Protein 2RA8 (pdb70)

Organism: Bacteroides fragilis (strain YCH46) (NCBI:txid295405)

InterPro domains:
  IPR008893 WGR domain [PF05406] (2-69)
  IPR008893 WGR domain [PS51977] (1-78)
  IPR008893 WGR domain [SM00773] (1-72)
  IPR032675 Leucine-rich repeat domain superfamily [G3DSA:3.80.10.10] (77-354)
  IPR036930 WGR domain superfamily [SSF142921] (12-70)
  IPR047722 Uncharacterised protein STM4015-like [NF038076] (80-354)
  IPR050458 Outer-membrane lipoprotein LolB [PTHR30634] (1-111)

Sequence (339 aa):
KRVFVFQDFKSQKFWSIDVRGTDVIVNYGKLGTDGQTQVKNFSSAGEAEKAAGKLIAEKTKKGYVETLEEVAKEKVEAKKYALSYDEAEEGVNLDKILKDKKLPSLKQITIGWGYEGEDCSDIADGIVENKEKFAHFEGLFWGDIDFEEQEISWIEQVDLSPVLDAPLLNNLKIKGTNNLSIGKKPRPNLKSLEIISGGLPDSVVEDILGSDLPNLEKLVLYVGVEDYGFDGDNVFRPLFSKDRFPNLKWLGIVDAEEQNVVVEFLESDILPQLETDISAGVLTDEGARLLLDHVDKIKHLKFINKYNYLSDEKKELQKSLPKIDVSDSQEYPITELEH

Secondary structure (DSSP, 8-state):
-EEEEEESSS-EEEEEEEEETTEEEEEEEETTS--EEEEEE-SSHHHHHHHHHHHHHHHHHTT-EE--HHHHH----EEEE---HHHHHTT----HHHH-TTGGG-SEEEE---SSS--SHHHHHHHHTTHHHHTT-SEEEE----TTT--GGG-B--B-HHHHH-----EEEEE--BT-B--S-B-TT-SEEEEE-SB--HHHHHHHHHSB-TT--EEEEE-B-GGGT------SGGGS-TTT-TT--EEEEES-TTHHHHH--TT-SSGGG------SS--BHHHHHHHHTTHHHHTT-S-B---BB-----HHHHHH---B---SB------GGG-

CATH classification: 2.20.140.10 (+1 more: 3.80.10.10)

Structure (mmCIF, N/CA/C/O backbone):
data_2RA8
#
_entry.id   2RA8
#
_cell.length_a   108.261
_cell.length_b   65.237
_cell.length_c   60.008
_cell.angle_alpha   90.00
_cell.angle_beta   111.13
_cell.angle_gamma   90.00
#
_symmetry.space_group_name_H-M   'C 1 2 1'
#
loop_
_entity.id
_entity.type
_entity.pdbx_description
1 polymer 'Uncharacterized protein Q64V53_BACFR'
2 water water
#
loop_
_atom_site.group_PDB
_atom_site.id
_atom_site.type_symbol
_atom_site.label_atom_id
_atom_site.label_alt_id
_atom_site.label_comp_id
_atom_site.label_asym_id
_atom_site.label_entity_id
_atom_site.label_seq_id
_atom_site.pdbx_PDB_ins_code
_atom_site.Cartn_x
_atom_site.Cartn_y
_atom_site.Cartn_z
_atom_site.occupancy
_atom_site.B_iso_or_equiv
_atom_site.auth_seq_id
_atom_site.auth_comp_id
_atom_site.auth_asym_id
_atom_site.auth_atom_id
_atom_site.pdbx_PDB_model_num
ATOM 6 N N . LYS A 1 2 ? 74.314 12.894 17.298 1.00 22.49 2 LYS A N 1
ATOM 7 C CA . LYS A 1 2 ? 72.883 12.990 17.554 1.00 19.40 2 LYS A CA 1
ATOM 8 C C . LYS A 1 2 ? 72.039 12.520 16.406 1.00 24.85 2 LYS A C 1
ATOM 9 O O . LYS A 1 2 ? 72.274 12.869 15.245 1.00 20.75 2 LYS A O 1
ATOM 15 N N . ARG A 1 3 ? 71.055 11.696 16.729 1.00 24.30 3 ARG A N 1
ATOM 16 C CA . ARG A 1 3 ? 70.137 11.206 15.722 1.00 20.96 3 ARG A CA 1
ATOM 17 C C . ARG A 1 3 ? 68.787 11.737 16.09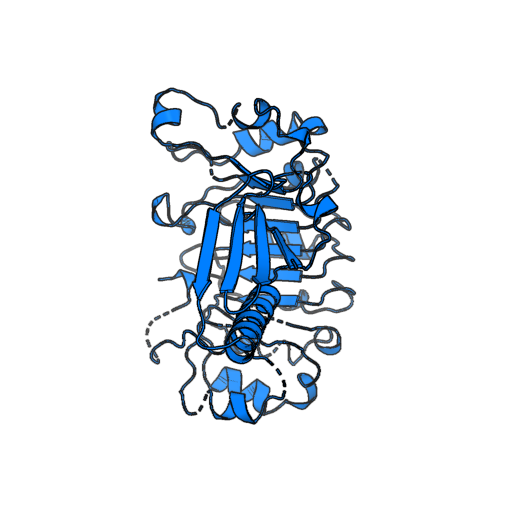6 1.00 25.04 3 ARG A C 1
ATOM 18 O O . ARG A 1 3 ? 68.316 11.553 17.230 1.00 20.05 3 ARG A O 1
ATOM 26 N N . VAL A 1 4 ? 68.172 12.435 15.146 1.00 18.06 4 VAL A N 1
ATOM 27 C CA . VAL A 1 4 ? 66.872 13.062 15.347 1.00 24.19 4 VAL A CA 1
ATOM 28 C C . VAL A 1 4 ? 65.735 12.320 14.682 1.00 24.75 4 VAL A C 1
ATOM 29 O O . VAL A 1 4 ? 65.843 11.899 13.530 1.00 19.14 4 VAL A O 1
ATOM 33 N N . PHE A 1 5 ? 64.633 12.168 15.405 1.00 19.75 5 PHE A N 1
ATOM 34 C CA . PHE A 1 5 ? 63.462 11.464 14.880 1.00 17.42 5 PHE A CA 1
ATOM 35 C C . PHE A 1 5 ? 62.208 12.297 15.053 1.00 16.63 5 PHE A C 1
ATOM 36 O O . PHE A 1 5 ? 62.112 13.103 15.982 1.00 23.91 5 PHE A O 1
ATOM 44 N N . VAL A 1 6 ? 61.238 12.098 14.161 1.00 20.08 6 VAL A N 1
ATOM 45 C CA . VAL A 1 6 ? 59.991 12.854 14.176 1.00 19.48 6 VAL A CA 1
ATOM 46 C C . VAL A 1 6 ? 58.743 11.997 14.013 1.00 18.62 6 VAL A C 1
ATOM 47 O O . VAL A 1 6 ? 58.718 11.068 13.207 1.00 18.27 6 VAL A O 1
ATOM 51 N N . PHE A 1 7 ? 57.701 12.314 14.780 1.00 25.12 7 PHE A N 1
ATOM 52 C CA . PHE A 1 7 ? 56.431 11.592 14.698 1.00 15.01 7 PHE A CA 1
ATOM 53 C C . PHE A 1 7 ? 55.309 12.581 14.480 1.00 23.14 7 PHE A C 1
ATOM 54 O O . PHE A 1 7 ? 55.154 13.525 15.260 1.00 20.41 7 PHE A O 1
ATOM 62 N N . GLN A 1 8 ? 54.508 12.361 13.438 1.00 21.74 8 GLN A N 1
ATOM 63 C CA . GLN A 1 8 ? 53.391 13.254 13.110 1.00 21.02 8 GLN A CA 1
ATOM 64 C C . GLN A 1 8 ? 52.107 12.583 12.666 1.00 27.50 8 GLN A C 1
ATOM 65 O O . GLN A 1 8 ? 52.098 11.811 11.707 1.00 20.22 8 GLN A O 1
ATOM 71 N N . ASP A 1 9 ? 51.016 12.868 13.369 1.00 19.27 9 ASP A N 1
ATOM 72 C CA . ASP A 1 9 ? 49.702 12.366 12.980 1.00 22.89 9 ASP A CA 1
ATOM 73 C C . ASP A 1 9 ? 48.694 13.415 13.395 1.00 14.54 9 ASP A C 1
ATOM 74 O O . ASP A 1 9 ? 49.089 14.540 13.721 1.00 23.64 9 ASP A O 1
ATOM 79 N N . PHE A 1 10 ? 47.403 13.096 13.372 1.00 18.48 10 PHE A N 1
ATOM 80 C CA . PHE A 1 10 ? 46.390 14.080 13.748 1.00 16.91 10 PHE A CA 1
ATOM 81 C C . PHE A 1 10 ? 46.601 14.678 15.137 1.00 19.52 10 PHE A C 1
ATOM 82 O O . PHE A 1 10 ? 46.283 15.847 15.370 1.00 27.12 10 PHE A O 1
ATOM 90 N N . LYS A 1 11 ? 47.147 13.893 16.062 1.00 20.02 11 LYS A N 1
ATOM 91 C CA . LYS A 1 11 ? 47.336 14.362 17.436 1.00 21.39 11 LYS A CA 1
ATOM 92 C C . LYS A 1 11 ? 48.745 14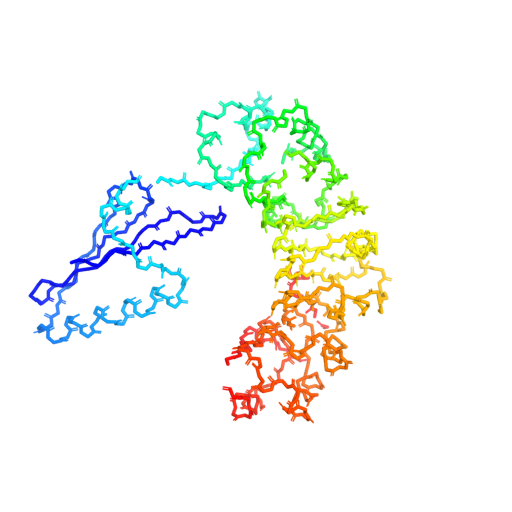.714 17.872 1.00 24.12 11 LYS A C 1
ATOM 93 O O . LYS A 1 11 ? 48.926 15.624 18.682 1.00 35.31 11 LYS A O 1
ATOM 95 N N . SER A 1 12 ? 49.748 14.005 17.355 1.00 24.36 12 SER A N 1
ATOM 96 C CA . SER A 1 12 ? 51.141 14.265 17.729 1.00 17.70 12 SER A CA 1
ATOM 97 C C . SER A 1 12 ? 51.959 14.931 16.664 1.00 19.66 12 SER A C 1
ATOM 98 O O . SER A 1 12 ? 51.931 14.539 15.502 1.00 22.87 12 SER A O 1
ATOM 101 N N . GLN A 1 13 ? 52.712 15.943 17.071 1.00 28.59 13 GLN A N 1
ATOM 102 C CA . GLN A 1 13 ? 53.592 16.685 16.177 1.00 24.50 13 GLN A CA 1
ATOM 103 C C . GLN A 1 13 ? 54.823 16.874 17.037 1.00 25.78 13 GLN A C 1
ATOM 104 O O . GLN A 1 13 ? 55.014 17.921 17.651 1.00 18.02 13 GLN A O 1
ATOM 110 N N . LYS A 1 14 ? 55.657 15.844 17.109 1.00 23.80 14 LYS A N 1
ATOM 111 C CA . LYS A 1 14 ? 56.835 15.923 17.951 1.00 21.96 14 LYS A CA 1
ATOM 112 C C . LYS A 1 14 ? 58.106 15.306 17.435 1.00 27.01 14 LYS A C 1
ATOM 113 O O . LYS A 1 14 ? 58.111 14.608 16.416 1.00 17.49 14 LYS A O 1
ATOM 119 N N . PHE A 1 15 ? 59.200 15.599 18.143 1.00 25.65 15 PHE A N 1
ATOM 120 C CA . PHE A 1 15 ? 60.526 15.087 17.814 1.00 28.33 15 PHE A CA 1
ATOM 121 C C . PHE A 1 15 ? 61.137 14.429 19.019 1.00 26.12 15 PHE A C 1
ATOM 122 O O . PHE A 1 15 ? 60.763 14.702 20.169 1.00 19.05 15 PHE A O 1
ATOM 130 N N . TRP A 1 16 ? 62.108 13.566 18.748 1.00 24.09 16 TRP A N 1
ATOM 131 C CA . TRP A 1 16 ? 62.824 12.834 19.776 1.00 17.81 16 TRP A CA 1
ATOM 132 C C . TRP A 1 16 ? 64.215 12.655 19.227 1.00 28.54 16 TRP A C 1
ATOM 133 O O . TRP A 1 16 ? 64.380 12.173 18.105 1.00 20.56 16 TRP A O 1
ATOM 144 N N . SER A 1 17 ? 65.224 13.079 19.981 1.00 24.79 17 SER A N 1
ATOM 145 C CA . SER A 1 17 ? 66.603 12.925 19.531 1.00 22.51 17 SER A CA 1
ATOM 146 C C . SER A 1 17 ? 67.414 12.228 20.586 1.00 24.11 17 SER A C 1
ATOM 147 O O . SER A 1 17 ? 67.124 12.329 21.787 1.00 23.51 17 SER A O 1
ATOM 150 N N . ILE A 1 18 ? 68.425 11.488 20.146 1.00 24.78 18 ILE A N 1
ATOM 151 C CA . ILE A 1 18 ? 69.281 10.763 21.069 1.00 23.31 18 ILE A CA 1
ATOM 152 C C . ILE A 1 18 ? 70.726 10.891 20.685 1.00 25.68 18 ILE A C 1
ATOM 153 O O . ILE A 1 18 ? 71.079 10.928 19.502 1.00 22.23 18 ILE A O 1
ATOM 158 N N . ASP A 1 19 ? 71.580 10.976 21.698 1.00 16.65 19 ASP A N 1
ATOM 159 C CA . ASP A 1 19 ? 73.014 11.125 21.485 1.00 16.78 19 ASP A CA 1
ATOM 160 C C . ASP A 1 19 ? 73.737 10.441 22.600 1.00 25.88 19 ASP A C 1
ATOM 161 O O . ASP A 1 19 ? 73.310 10.528 23.755 1.00 27.75 19 ASP A O 1
ATOM 166 N N . VAL A 1 20 ? 74.812 9.726 22.275 1.00 19.56 20 VAL A N 1
ATOM 167 C CA . VAL A 1 20 ? 75.588 9.060 23.310 1.00 26.40 20 VAL A CA 1
ATOM 168 C C . VAL A 1 20 ? 76.930 9.720 23.427 1.00 31.21 20 VAL A C 1
ATOM 169 O O . VAL A 1 20 ? 77.679 9.802 22.452 1.00 27.34 20 VAL A O 1
ATOM 173 N N . ARG A 1 21 ? 77.237 10.219 24.618 1.00 28.12 21 ARG A N 1
ATOM 174 C CA . ARG A 1 21 ? 78.524 10.853 24.865 1.00 37.46 21 ARG A CA 1
ATOM 175 C C . ARG A 1 21 ? 79.145 10.214 26.077 1.00 38.20 21 ARG A C 1
ATOM 176 O O . ARG A 1 21 ? 78.710 10.441 27.208 1.00 32.57 21 ARG A O 1
ATOM 184 N N . GLY A 1 22 ? 80.154 9.382 25.834 1.00 31.92 22 GLY A N 1
ATOM 185 C CA . GLY A 1 22 ? 80.820 8.692 26.916 1.00 27.49 22 GLY A CA 1
ATOM 186 C C . GLY A 1 22 ? 79.920 7.588 27.426 1.00 27.78 22 GLY A C 1
ATOM 187 O O . GLY A 1 22 ? 79.554 6.682 26.679 1.00 23.20 22 GLY A O 1
ATOM 188 N N . THR A 1 23 ? 79.562 7.66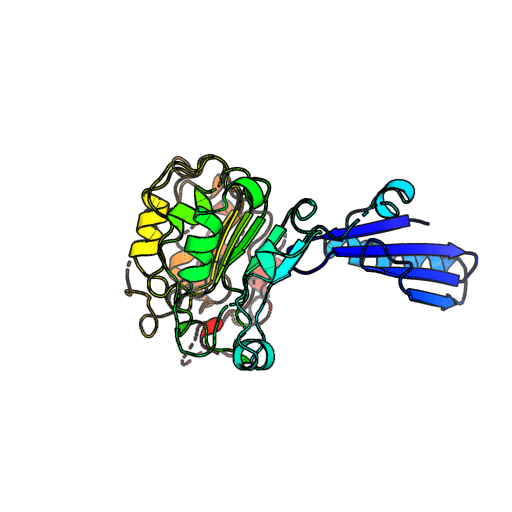8 28.703 1.00 26.56 23 THR A N 1
ATOM 189 C CA . THR A 1 23 ? 78.692 6.681 29.329 1.00 23.46 23 THR A CA 1
ATOM 190 C C . THR A 1 23 ? 77.299 7.256 29.502 1.00 24.84 23 THR A C 1
ATOM 191 O O . THR A 1 23 ? 76.415 6.618 30.072 1.00 27.11 23 THR A O 1
ATOM 195 N N . ASP A 1 24 ? 77.102 8.475 29.014 1.00 24.18 24 ASP A N 1
ATOM 196 C CA . ASP A 1 24 ? 75.808 9.138 29.116 1.00 23.62 24 ASP A CA 1
ATOM 197 C C . ASP A 1 24 ? 74.999 9.086 27.840 1.00 26.40 24 ASP A C 1
ATOM 198 O O . ASP A 1 24 ? 75.528 9.287 26.742 1.00 28.90 24 ASP A O 1
ATOM 203 N N . VAL A 1 25 ? 73.707 8.804 27.989 1.00 26.69 25 VAL A N 1
ATOM 204 C CA . VAL A 1 25 ? 72.782 8.779 26.865 1.00 23.59 25 VAL A CA 1
ATOM 205 C C . VAL A 1 25 ? 71.950 10.030 27.061 1.00 30.96 25 VAL A C 1
ATOM 206 O O . VAL A 1 25 ? 71.326 10.215 28.115 1.00 26.50 25 VAL A O 1
ATOM 210 N N . ILE A 1 26 ? 71.955 10.904 26.060 1.00 23.34 26 ILE A N 1
ATOM 211 C CA . ILE A 1 26 ? 71.220 12.160 26.131 1.00 19.07 26 ILE A CA 1
ATOM 212 C C . ILE A 1 26 ? 70.032 12.207 25.192 1.00 27.72 26 ILE A C 1
ATOM 213 O O . ILE A 1 26 ? 70.185 12.162 23.966 1.00 21.02 26 ILE A O 1
ATOM 218 N N . VAL A 1 27 ? 68.842 12.309 25.778 1.00 27.81 27 VAL A N 1
ATOM 219 C CA . VAL A 1 27 ? 67.590 12.367 25.033 1.00 24.80 27 VAL A CA 1
ATOM 220 C C . VAL A 1 27 ? 66.998 13.755 25.125 1.00 25.20 27 VAL A C 1
ATOM 221 O O . VAL A 1 27 ? 67.025 14.396 26.187 1.00 21.47 27 VAL A O 1
ATOM 225 N N . ASN A 1 28 ? 66.463 14.221 24.002 1.00 20.27 28 ASN A N 1
ATOM 226 C CA . ASN A 1 28 ? 65.830 15.530 23.901 1.00 24.08 28 ASN A CA 1
ATOM 227 C C . ASN A 1 28 ? 64.520 15.297 23.178 1.00 25.72 28 ASN A C 1
ATOM 228 O O . ASN A 1 28 ? 64.510 14.772 22.059 1.00 30.32 28 ASN A O 1
ATOM 233 N N . TYR A 1 29 ? 63.408 15.675 23.806 1.00 25.97 29 TYR A N 1
ATOM 234 C CA . TYR A 1 29 ? 62.094 15.477 23.206 1.00 19.76 29 TYR A CA 1
ATOM 235 C C . TYR A 1 29 ? 61.119 16.579 23.473 1.00 18.47 29 TYR A C 1
ATOM 236 O O . TYR A 1 29 ? 61.161 17.214 24.524 1.00 25.68 29 TYR A O 1
ATOM 245 N N . GLY A 1 30 ? 60.205 16.790 22.530 1.00 24.62 30 GLY A N 1
ATOM 246 C CA . GLY A 1 30 ? 59.203 17.829 22.688 1.00 20.09 30 GLY A CA 1
ATOM 247 C C . GLY A 1 30 ? 58.383 18.049 21.430 1.00 31.25 30 GLY A C 1
ATOM 248 O O . GLY A 1 30 ? 58.515 17.310 20.448 1.00 24.70 30 GLY A O 1
ATOM 249 N N . LYS A 1 31 ? 57.526 19.065 21.465 1.00 19.58 31 LYS A N 1
ATOM 250 C CA . LYS A 1 31 ? 56.680 19.406 20.332 1.00 21.70 31 LYS A CA 1
ATOM 251 C C . LYS A 1 31 ? 57.539 20.045 19.272 1.00 17.64 31 LYS A C 1
ATOM 252 O O . LYS A 1 31 ? 58.474 20.790 19.587 1.00 22.97 31 LYS A O 1
ATOM 258 N N . LEU A 1 32 ? 57.248 19.758 18.006 1.00 21.85 32 LEU A N 1
ATOM 259 C CA . LEU A 1 32 ? 58.024 20.350 16.923 1.00 18.79 32 LEU A CA 1
ATOM 260 C C . LEU A 1 32 ? 58.015 21.847 17.068 1.00 24.93 32 LEU A C 1
ATOM 261 O O . LEU A 1 32 ? 56.980 22.435 17.377 1.00 24.54 32 LEU A O 1
ATOM 266 N N . GLY A 1 33 ? 59.172 22.468 16.844 1.00 31.80 33 GLY A N 1
ATOM 267 C CA . GLY A 1 33 ? 59.277 23.912 16.946 1.00 29.82 33 GLY A CA 1
ATOM 268 C C . GLY A 1 33 ? 59.661 24.431 18.323 1.00 31.64 33 GLY A C 1
ATOM 269 O O . GLY A 1 33 ? 59.738 25.642 18.524 1.00 38.09 33 GLY A O 1
ATOM 270 N N . THR A 1 34 ? 59.901 23.528 19.271 1.00 28.70 34 THR A N 1
ATOM 271 C CA . THR A 1 34 ? 60.280 23.934 20.621 1.00 26.46 34 THR A CA 1
ATOM 272 C C . THR A 1 34 ? 61.569 23.266 21.032 1.00 30.39 34 THR A C 1
ATOM 273 O O . THR A 1 34 ? 61.989 22.287 20.422 1.00 33.76 34 THR A O 1
ATOM 277 N N . ASP A 1 35 ? 62.209 23.788 22.072 1.00 28.82 35 ASP A N 1
ATOM 278 C CA . ASP A 1 35 ? 63.455 23.196 22.545 1.00 39.72 35 ASP A CA 1
ATOM 279 C C . ASP A 1 35 ? 63.175 21.870 23.201 1.00 29.49 35 ASP A C 1
ATOM 280 O O . ASP A 1 35 ? 64.039 20.996 23.244 1.00 36.82 35 ASP A O 1
ATOM 285 N N . GLY A 1 36 ? 61.965 21.714 23.727 1.00 28.88 36 GLY A N 1
ATOM 286 C CA . GLY A 1 36 ? 61.611 20.469 24.384 1.00 30.37 36 GLY A CA 1
ATOM 287 C C . GLY A 1 36 ? 62.342 20.259 25.701 1.00 32.12 36 GLY A C 1
ATOM 288 O O . GLY A 1 36 ? 62.889 21.202 26.274 1.00 36.13 36 GLY A O 1
ATOM 289 N N . GLN A 1 37 ? 62.347 19.018 26.178 1.00 28.49 37 GLN A N 1
ATOM 290 C CA . GLN A 1 37 ? 62.994 18.667 27.442 1.00 23.89 37 GLN A CA 1
ATOM 291 C C . GLN A 1 37 ? 64.199 17.799 27.202 1.00 31.76 37 GLN A C 1
ATOM 292 O O . GLN A 1 37 ? 64.391 17.278 26.103 1.00 26.52 37 GLN A O 1
ATOM 298 N N . THR A 1 38 ? 65.017 17.630 28.235 1.00 25.60 38 THR A N 1
ATOM 299 C CA . THR A 1 38 ? 66.213 16.808 28.124 1.00 21.39 38 THR A CA 1
ATOM 300 C C . THR A 1 38 ? 66.370 15.872 29.281 1.00 24.47 38 THR A C 1
ATOM 301 O O . THR A 1 38 ? 66.194 16.255 30.436 1.00 26.35 38 THR A O 1
ATOM 305 N N . GLN A 1 39 ? 66.700 14.626 28.965 1.00 21.83 39 GLN A N 1
ATOM 306 C CA . GLN A 1 39 ? 66.904 13.596 29.965 1.00 28.66 39 GLN A CA 1
ATOM 307 C C . GLN A 1 39 ? 68.261 12.996 29.724 1.00 30.26 39 GLN A C 1
ATOM 308 O O . GLN A 1 39 ? 68.622 12.680 28.585 1.00 30.05 39 GLN A O 1
ATOM 314 N N . VAL A 1 40 ? 69.030 12.861 30.798 1.00 30.78 40 VAL A N 1
ATOM 315 C CA . VAL A 1 40 ? 70.365 12.292 30.727 1.00 22.78 40 VAL A CA 1
ATOM 316 C C . VAL A 1 40 ? 70.415 11.077 31.611 1.00 30.70 40 VAL A C 1
ATOM 317 O O . VAL A 1 40 ? 69.934 11.094 32.749 1.00 33.64 40 VAL A O 1
ATOM 321 N N . LYS A 1 41 ? 70.986 9.999 31.094 1.00 34.34 41 LYS A N 1
ATOM 322 C CA . LYS A 1 41 ? 71.071 8.763 31.856 1.00 32.71 41 LYS A CA 1
ATOM 323 C C . LYS A 1 41 ? 72.458 8.206 31.763 1.00 31.79 41 LYS A C 1
ATOM 324 O O . LYS A 1 41 ? 72.958 7.938 30.667 1.00 28.58 41 LYS A O 1
ATOM 330 N N . ASN A 1 42 ? 73.097 8.041 32.917 1.00 30.24 42 ASN A N 1
ATOM 331 C CA . ASN A 1 42 ? 74.458 7.521 32.970 1.00 31.03 42 ASN A CA 1
ATOM 332 C C . ASN A 1 42 ? 74.482 6.024 33.045 1.00 35.26 42 ASN A C 1
ATOM 333 O O . ASN A 1 42 ? 73.612 5.404 33.656 1.00 31.57 42 ASN A O 1
ATOM 338 N N . PHE A 1 43 ? 75.491 5.435 32.414 1.00 32.79 43 PHE A N 1
ATOM 339 C CA . PHE A 1 43 ? 75.647 3.989 32.385 1.00 33.90 43 PHE A CA 1
ATOM 340 C C . PHE A 1 43 ? 77.019 3.575 32.861 1.00 25.95 43 PHE A C 1
ATOM 341 O O . PHE A 1 43 ? 77.960 4.374 32.866 1.00 30.69 43 PHE A O 1
ATOM 349 N N . SER A 1 44 ? 77.122 2.313 33.263 1.00 29.58 44 SER A N 1
ATOM 350 C CA . SER A 1 44 ? 78.358 1.735 33.768 1.00 35.94 44 SER A CA 1
ATOM 351 C C . SER A 1 44 ? 79.503 1.757 32.789 1.00 32.84 44 SER A C 1
ATOM 352 O O . SER A 1 44 ? 80.663 1.708 33.196 1.00 37.52 44 SER A O 1
ATOM 355 N N . SER A 1 45 ? 79.197 1.835 31.497 1.00 32.82 45 SER A N 1
ATOM 356 C CA . SER A 1 45 ? 80.245 1.848 30.477 1.00 28.12 45 SER A CA 1
ATOM 357 C C . SER A 1 45 ? 79.727 2.343 29.151 1.00 32.04 45 SER A C 1
ATOM 358 O O . SER A 1 45 ? 78.520 2.448 28.950 1.00 27.12 45 SER A O 1
ATOM 361 N N . ALA A 1 46 ? 80.634 2.638 28.228 1.00 31.09 46 ALA A N 1
ATOM 362 C CA . ALA A 1 46 ? 80.231 3.115 26.909 1.00 30.58 46 ALA A CA 1
ATOM 363 C C . ALA A 1 46 ? 79.443 2.043 26.187 1.00 22.66 46 ALA A C 1
ATOM 364 O O . ALA A 1 46 ? 78.547 2.338 25.392 1.00 30.56 46 ALA A O 1
ATOM 366 N N . GLY A 1 47 ? 79.772 0.789 26.481 1.00 25.07 47 GLY A N 1
ATOM 367 C CA . GLY A 1 47 ? 79.100 -0.336 25.856 1.00 24.32 47 GLY A CA 1
ATOM 368 C C . GLY A 1 47 ? 77.646 -0.432 26.255 1.00 30.96 47 GLY A C 1
ATOM 369 O O . GLY A 1 47 ? 76.767 -0.625 25.413 1.00 27.48 47 GLY A O 1
ATOM 370 N N . GLU A 1 48 ? 77.390 -0.296 27.550 1.00 26.34 48 GLU A N 1
ATOM 371 C CA . GLU A 1 48 ? 76.030 -0.355 28.054 1.00 28.79 48 GLU A CA 1
ATOM 372 C C . GLU A 1 48 ? 75.228 0.831 27.564 1.00 14.85 48 GLU A C 1
ATOM 373 O O . GLU A 1 48 ? 74.039 0.715 27.299 1.00 27.76 48 GLU A O 1
ATOM 379 N N . ALA A 1 49 ? 75.885 1.978 27.444 1.00 25.62 49 ALA A N 1
ATOM 380 C CA . ALA A 1 49 ? 75.221 3.188 26.985 1.00 27.62 49 ALA A CA 1
ATOM 381 C C . ALA A 1 49 ? 74.752 3.007 25.548 1.00 25.86 49 ALA A C 1
ATOM 382 O O . ALA A 1 49 ? 73.590 3.273 25.216 1.00 21.73 49 ALA A O 1
ATOM 384 N N . GLU A 1 50 ? 75.649 2.530 24.691 1.00 29.45 50 GLU A N 1
ATOM 385 C CA . GLU A 1 50 ? 75.311 2.311 23.284 1.00 28.51 50 GLU A CA 1
ATOM 386 C C . GLU A 1 50 ? 74.230 1.267 23.129 1.00 24.70 50 GLU A C 1
ATOM 387 O O . GLU A 1 50 ? 73.347 1.388 22.278 1.00 26.78 50 GLU A O 1
ATOM 393 N N . LYS A 1 51 ? 74.288 0.233 23.963 1.00 30.32 51 LYS A N 1
ATOM 394 C CA . LYS A 1 51 ? 73.300 -0.836 23.910 1.00 25.57 51 LYS A CA 1
ATOM 395 C C . LYS A 1 51 ? 71.955 -0.298 24.318 1.00 26.42 51 LYS A C 1
ATOM 396 O O . LYS A 1 51 ? 70.924 -0.674 23.757 1.00 21.15 51 LYS A O 1
ATOM 398 N N . ALA A 1 52 ? 71.956 0.591 25.305 1.00 27.90 52 ALA A N 1
ATOM 399 C CA . ALA A 1 52 ? 70.715 1.189 25.780 1.00 30.82 52 ALA A CA 1
ATOM 400 C C . ALA A 1 52 ? 70.128 2.084 24.718 1.00 29.75 52 ALA A C 1
ATOM 401 O O . ALA A 1 52 ? 68.920 2.071 24.485 1.00 28.81 52 ALA A O 1
ATOM 403 N N . ALA A 1 53 ? 70.990 2.866 24.069 1.00 30.14 53 ALA A N 1
ATOM 404 C CA . ALA A 1 53 ? 70.558 3.796 23.028 1.00 21.80 53 ALA A CA 1
ATOM 405 C C . ALA A 1 53 ? 69.957 3.051 21.870 1.00 28.20 53 ALA A C 1
ATOM 406 O O . ALA A 1 53 ? 68.980 3.498 21.267 1.00 30.23 53 ALA A O 1
ATOM 408 N N . GLY A 1 54 ? 70.541 1.900 21.558 1.00 24.12 54 GLY A N 1
ATOM 409 C CA . GLY A 1 54 ? 70.039 1.093 20.466 1.00 28.40 54 GLY A CA 1
ATOM 410 C C . GLY A 1 54 ? 68.607 0.662 20.709 1.00 26.62 54 GLY A C 1
ATOM 411 O O . GLY A 1 54 ? 67.768 0.735 19.809 1.00 25.12 54 GLY A O 1
ATOM 412 N N . LYS A 1 55 ? 68.314 0.227 21.932 1.00 21.05 55 LYS A N 1
ATOM 413 C CA . LYS A 1 55 ? 66.964 -0.219 22.258 1.00 27.55 55 LYS A CA 1
ATOM 414 C C . LYS A 1 55 ? 65.946 0.903 22.206 1.00 20.08 55 LYS A C 1
ATOM 415 O O . LYS A 1 55 ? 64.807 0.695 21.790 1.00 32.63 55 LYS A O 1
ATOM 421 N N . LEU A 1 56 ? 66.348 2.100 22.625 1.00 21.23 56 LEU A N 1
ATOM 422 C CA . LEU A 1 56 ? 65.445 3.247 22.606 1.00 25.04 56 LEU A CA 1
ATOM 423 C C . LEU A 1 56 ? 65.099 3.593 21.173 1.00 27.26 56 LEU A C 1
ATOM 424 O O . LEU A 1 56 ? 63.934 3.821 20.835 1.00 24.09 56 LEU A O 1
ATOM 429 N N . ILE A 1 57 ? 66.120 3.637 20.325 1.00 23.31 57 ILE A N 1
ATOM 430 C CA . ILE A 1 57 ? 65.926 3.948 18.914 1.00 27.14 57 ILE A CA 1
ATOM 431 C C . ILE A 1 57 ? 64.996 2.937 18.271 1.00 24.60 57 ILE A C 1
ATOM 432 O O . ILE A 1 57 ? 63.975 3.307 17.688 1.00 27.30 57 ILE A O 1
ATOM 437 N N . ALA A 1 58 ? 65.319 1.652 18.400 1.00 17.20 58 ALA A N 1
ATOM 438 C CA . ALA A 1 58 ? 64.486 0.596 17.819 1.00 30.62 58 ALA A CA 1
ATOM 439 C C . ALA A 1 58 ? 63.050 0.761 18.233 1.00 28.36 58 ALA A C 1
ATOM 440 O O . ALA A 1 58 ? 62.128 0.595 17.426 1.00 32.90 58 ALA A O 1
ATOM 442 N N . GLU A 1 59 ? 62.853 1.088 19.506 1.00 31.50 59 GLU A N 1
ATOM 443 C CA . GLU A 1 59 ? 61.519 1.278 20.060 1.00 28.34 59 GLU A CA 1
ATOM 444 C C . GLU A 1 59 ? 60.790 2.445 19.418 1.00 30.09 59 GLU A C 1
ATOM 445 O O . GLU A 1 59 ? 59.595 2.357 19.118 1.00 32.31 59 GLU A O 1
ATOM 451 N N . LYS A 1 60 ? 61.501 3.548 19.211 1.00 22.41 60 LYS A N 1
ATOM 452 C CA . LYS A 1 60 ? 60.905 4.737 18.606 1.00 26.66 60 LYS A CA 1
ATOM 453 C C . LYS A 1 60 ? 60.498 4.497 17.169 1.00 20.58 60 LYS A C 1
ATOM 454 O O . LYS A 1 60 ? 59.397 4.865 16.760 1.00 27.06 60 LYS A O 1
ATOM 460 N N . THR A 1 61 ? 61.374 3.870 16.391 1.00 26.27 61 THR A N 1
ATOM 461 C CA . THR A 1 61 ? 61.056 3.614 14.991 1.00 25.44 61 THR A CA 1
ATOM 462 C C . THR A 1 61 ? 59.915 2.638 14.880 1.00 28.29 61 THR A C 1
ATOM 463 O O . THR A 1 61 ? 59.110 2.719 13.950 1.00 34.83 61 THR A O 1
ATOM 467 N N . LYS A 1 62 ? 59.818 1.717 15.835 1.00 26.74 62 LYS A N 1
ATOM 468 C CA . LYS A 1 62 ? 58.743 0.741 15.806 1.00 34.30 62 LYS A CA 1
ATOM 469 C C . LYS A 1 62 ? 57.444 1.451 16.065 1.00 31.68 62 LYS A C 1
ATOM 470 O O . LYS A 1 62 ? 56.386 1.012 15.612 1.00 34.95 62 LYS A O 1
ATOM 476 N N . LYS A 1 63 ? 57.513 2.565 16.788 1.00 29.43 63 LYS A N 1
ATOM 477 C CA . LYS A 1 63 ? 56.310 3.327 17.104 1.00 31.55 63 LYS A CA 1
ATOM 478 C C . LYS A 1 63 ? 55.934 4.303 16.022 1.00 31.12 63 LYS A C 1
ATOM 479 O O . LYS A 1 63 ? 54.947 5.023 16.151 1.00 43.91 63 LYS A O 1
ATOM 485 N N . GLY A 1 64 ? 56.715 4.343 14.948 1.00 25.37 64 GLY A N 1
ATOM 486 C CA . GLY A 1 64 ? 56.396 5.245 13.853 1.00 27.51 64 GLY A CA 1
ATOM 487 C C . GLY A 1 64 ? 57.280 6.471 13.703 1.00 33.08 64 GLY A C 1
ATOM 488 O O . GLY A 1 64 ? 57.093 7.256 12.769 1.00 28.72 64 GLY A O 1
ATOM 489 N N . TYR A 1 65 ? 58.234 6.656 14.613 1.00 25.26 65 TYR A N 1
ATOM 490 C CA . TYR A 1 65 ? 59.137 7.798 14.516 1.00 22.69 65 TYR A CA 1
ATOM 491 C C . TYR A 1 65 ? 60.012 7.619 13.297 1.00 19.82 65 TYR A C 1
ATOM 492 O O . TYR A 1 65 ? 60.520 6.525 13.046 1.00 28.25 65 TYR A O 1
ATOM 501 N N . VAL A 1 66 ? 60.178 8.686 12.522 1.00 19.16 66 VAL A N 1
ATOM 502 C CA . VAL A 1 66 ? 60.993 8.633 11.311 1.00 22.06 66 VAL A CA 1
ATOM 503 C C . VAL A 1 66 ? 62.237 9.451 11.462 1.00 15.87 66 VAL A C 1
ATOM 504 O O . VAL A 1 66 ? 62.163 10.649 11.761 1.00 21.31 66 VAL A O 1
ATOM 508 N N . GLU A 1 67 ? 63.393 8.823 11.245 1.00 24.66 67 GLU A N 1
ATOM 509 C CA . GLU A 1 67 ? 64.664 9.535 11.369 1.00 12.32 67 GLU A CA 1
ATOM 510 C C . GLU A 1 67 ? 64.693 10.674 10.381 1.00 19.65 67 GLU A C 1
ATOM 511 O O . GLU A 1 67 ? 64.420 10.482 9.185 1.00 22.18 67 GLU A O 1
ATOM 517 N N . THR A 1 68 ? 65.036 11.861 10.883 1.00 19.69 68 THR A N 1
ATOM 518 C CA . THR A 1 68 ? 65.055 13.094 10.099 1.00 22.07 68 THR A CA 1
ATOM 519 C C . THR A 1 68 ? 66.305 13.918 10.355 1.00 22.18 68 THR A C 1
ATOM 520 O O . THR A 1 68 ? 66.776 14.000 11.488 1.00 21.43 68 THR A O 1
ATOM 524 N N . LEU A 1 69 ? 66.846 14.537 9.308 1.00 19.27 69 LEU A N 1
ATOM 525 C CA . LEU A 1 69 ? 68.023 15.390 9.461 1.00 16.80 69 LEU A CA 1
ATOM 526 C C . LEU A 1 69 ? 67.726 16.444 10.493 1.00 23.39 69 LEU A C 1
ATOM 527 O O . LEU A 1 69 ? 66.647 17.045 10.482 1.00 16.50 69 LEU A O 1
ATOM 532 N N . GLU A 1 70 ? 68.684 16.694 11.382 1.00 15.78 70 GLU A N 1
ATOM 533 C CA . GLU A 1 70 ? 68.488 17.689 12.434 1.00 20.58 70 GLU A CA 1
ATOM 534 C C . GLU A 1 70 ? 68.104 19.069 11.922 1.00 22.53 70 GLU A C 1
ATOM 535 O O . GLU A 1 70 ? 67.197 19.703 12.464 1.00 16.96 70 GLU A O 1
ATOM 541 N N . GLU A 1 71 ? 68.771 19.547 10.875 1.00 23.24 71 GLU A N 1
ATOM 542 C CA . GLU A 1 71 ? 68.455 20.873 10.350 1.00 19.16 71 GLU A CA 1
ATOM 543 C C . GLU A 1 71 ? 67.036 20.953 9.847 1.00 27.38 71 GLU A C 1
ATOM 544 O O . GLU A 1 71 ? 66.404 22.005 9.915 1.00 36.03 71 GLU A O 1
ATOM 550 N N . VAL A 1 72 ? 66.519 19.842 9.337 1.00 26.59 72 VAL A N 1
ATOM 551 C CA . VAL A 1 72 ? 65.151 19.813 8.846 1.00 26.59 72 VAL A CA 1
ATOM 552 C C . VAL A 1 72 ? 64.175 19.815 10.005 1.00 20.71 72 VAL A C 1
ATOM 553 O O . VAL A 1 72 ? 63.2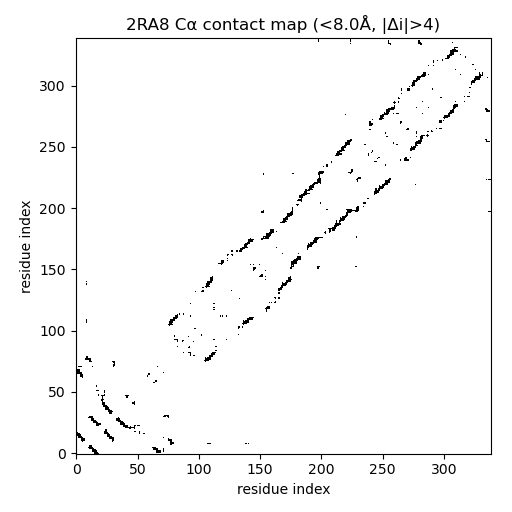91 20.668 10.070 1.00 27.71 72 VAL A O 1
ATOM 557 N N . ALA A 1 73 ? 64.335 18.870 10.930 1.00 23.48 73 ALA A N 1
ATOM 558 C CA . ALA A 1 73 ? 63.446 18.783 12.089 1.00 25.53 73 ALA A CA 1
ATOM 559 C C . ALA A 1 73 ? 63.409 20.072 12.869 1.00 24.07 73 ALA A C 1
ATOM 560 O O . ALA A 1 73 ? 62.352 20.483 13.354 1.00 30.59 73 ALA A O 1
ATOM 562 N N . LYS A 1 74 ? 64.565 20.714 13.009 1.00 27.61 74 LYS A N 1
ATOM 563 C CA . LYS A 1 74 ? 64.659 21.976 13.739 1.00 34.38 74 LYS A CA 1
ATOM 564 C C . LYS A 1 74 ? 63.751 23.029 13.176 1.00 30.92 74 LYS A C 1
ATOM 565 O O . LYS A 1 74 ? 63.206 23.839 13.914 1.00 31.12 74 LYS A O 1
ATOM 571 N N . GLU A 1 75 ? 63.589 23.043 11.859 1.00 26.19 75 GLU A N 1
ATOM 572 C CA . GLU A 1 75 ? 62.739 24.045 11.239 1.00 32.20 75 GLU A CA 1
ATOM 573 C C . GLU A 1 75 ? 61.305 23.619 11.026 1.00 31.34 75 GLU A C 1
ATOM 574 O O . GLU A 1 75 ? 60.486 24.415 10.583 1.00 25.33 75 GLU A O 1
ATOM 588 N N . LYS A 1 77 ? 57.423 22.716 11.751 1.00 33.69 77 LYS A N 1
ATOM 589 C CA . LYS A 1 77 ? 56.413 23.302 12.626 1.00 29.77 77 LYS A CA 1
ATOM 590 C C . LYS A 1 77 ? 55.240 22.377 12.761 1.00 24.84 77 LYS A C 1
ATOM 591 O O . LYS A 1 77 ? 55.066 21.467 11.946 1.00 22.09 77 LYS A O 1
ATOM 597 N N . VAL A 1 78 ? 54.434 22.595 13.802 1.00 25.50 78 VAL A N 1
ATOM 598 C CA . VAL A 1 78 ? 53.234 21.789 14.026 1.00 25.28 78 VAL A CA 1
ATOM 599 C C . VAL A 1 78 ? 52.354 21.963 12.807 1.00 23.96 78 VAL A C 1
ATOM 600 O O . VAL A 1 78 ? 52.090 23.088 12.388 1.00 24.32 78 VAL A O 1
ATOM 604 N N . GLU A 1 79 ? 51.907 20.865 12.209 1.00 24.91 79 GLU A N 1
ATOM 605 C CA . GLU A 1 79 ? 51.049 20.986 11.039 1.00 17.93 79 GLU A CA 1
ATOM 606 C C . GLU A 1 79 ? 49.732 20.268 11.189 1.00 20.76 79 GLU A C 1
ATOM 607 O O . GLU A 1 79 ? 49.063 19.969 10.198 1.00 18.06 79 GLU A O 1
ATOM 613 N N . ALA A 1 80 ? 49.348 20.003 12.438 1.00 13.97 80 ALA A N 1
ATOM 614 C CA . ALA A 1 80 ? 48.085 19.348 12.745 1.00 15.50 80 ALA A CA 1
ATOM 615 C C . ALA A 1 80 ? 47.501 20.030 13.939 1.00 16.94 80 ALA A C 1
ATOM 616 O O . ALA A 1 80 ? 48.229 20.437 14.847 1.00 20.35 80 ALA A O 1
ATOM 618 N N . LYS A 1 81 ? 46.186 20.177 13.962 1.00 20.33 81 LYS A N 1
ATOM 619 C CA . LYS A 1 81 ? 45.578 20.817 15.102 1.00 21.18 81 LYS A CA 1
ATOM 620 C C . LYS A 1 81 ? 44.154 20.397 15.289 1.00 28.45 81 LYS A C 1
ATOM 621 O O . LYS A 1 81 ? 43.478 19.992 14.343 1.00 20.81 81 LYS A O 1
ATOM 627 N N . LYS A 1 82 ? 43.700 20.477 16.533 1.00 17.72 82 LYS A N 1
ATOM 628 C CA . LYS A 1 82 ? 42.337 20.125 16.893 1.00 28.73 82 LYS A CA 1
ATOM 629 C C . LYS A 1 82 ? 41.608 21.364 17.357 1.00 25.80 82 LYS A C 1
ATOM 630 O O . LYS A 1 82 ? 42.114 22.112 18.191 1.00 25.08 82 LYS A O 1
ATOM 636 N N . TYR A 1 83 ? 40.421 21.592 16.810 1.00 26.15 83 TYR A N 1
ATOM 637 C CA . TYR A 1 83 ? 39.619 22.738 17.201 1.00 32.64 83 TYR A CA 1
ATOM 638 C C . TYR A 1 83 ? 38.397 22.227 17.893 1.00 26.98 83 TYR A C 1
ATOM 639 O O . TYR A 1 83 ? 37.622 21.451 17.327 1.00 17.83 83 TYR A O 1
ATOM 648 N N . ALA A 1 84 ? 38.221 22.656 19.135 1.00 29.69 84 ALA A N 1
ATOM 649 C CA . ALA A 1 84 ? 37.090 22.222 19.928 1.00 32.46 84 ALA A CA 1
ATOM 650 C C . ALA A 1 84 ? 36.574 23.312 20.815 1.00 37.27 84 ALA A C 1
ATOM 651 O O . ALA A 1 84 ? 37.337 24.148 21.285 1.00 38.21 84 ALA A O 1
ATOM 653 N N . LEU A 1 85 ? 35.264 23.311 21.037 1.00 29.27 85 LEU A N 1
ATOM 654 C CA . LEU A 1 85 ? 34.629 24.297 21.901 1.00 29.28 85 LEU A CA 1
ATOM 655 C C . LEU A 1 85 ? 34.437 23.707 23.265 1.00 24.89 85 LEU A C 1
ATOM 656 O O . LEU A 1 85 ? 33.914 22.603 23.399 1.00 32.67 85 LEU A O 1
ATOM 661 N N . SER A 1 86 ? 34.869 24.428 24.291 1.00 23.38 86 SER A N 1
ATOM 662 C CA . SER A 1 86 ? 34.675 23.959 25.655 1.00 26.80 86 SER A CA 1
ATOM 663 C C . SER A 1 86 ? 33.300 24.432 26.080 1.00 21.63 86 SER A C 1
ATOM 664 O O . SER A 1 86 ? 32.650 25.213 25.367 1.00 20.47 86 SER A O 1
ATOM 667 N N . TYR A 1 87 ? 32.841 23.964 27.236 1.00 24.11 87 TYR A N 1
ATOM 668 C CA . TYR A 1 87 ? 31.537 24.356 27.755 1.00 30.14 87 TYR A CA 1
ATOM 669 C C . TYR A 1 87 ? 31.573 25.828 28.086 1.00 31.56 87 TYR A C 1
ATOM 670 O O . TYR A 1 87 ? 30.597 26.553 27.870 1.00 31.71 87 TYR A O 1
ATOM 679 N N . ASP A 1 88 ? 32.711 26.274 28.613 1.00 32.84 88 ASP A N 1
ATOM 680 C CA . ASP A 1 88 ? 32.889 27.667 28.998 1.00 35.71 88 ASP A CA 1
ATOM 681 C C . ASP A 1 88 ? 32.792 28.590 27.816 1.00 34.21 88 ASP A C 1
ATOM 682 O O . ASP A 1 88 ? 32.141 29.630 27.883 1.00 33.52 88 ASP A O 1
ATOM 687 N N . GLU A 1 89 ? 33.445 28.221 26.719 1.00 28.43 89 GLU A N 1
ATOM 688 C CA . GLU A 1 89 ? 33.410 29.042 25.518 1.00 29.42 89 GLU A CA 1
ATOM 689 C C . GLU A 1 89 ? 31.997 29.153 24.992 1.00 24.91 89 GLU A C 1
ATOM 690 O O . GLU A 1 89 ? 31.588 30.210 24.504 1.00 29.22 89 GLU A O 1
ATOM 696 N N . ALA A 1 90 ? 31.240 28.064 25.100 1.00 22.49 90 ALA A N 1
ATOM 697 C CA . ALA A 1 90 ? 29.853 28.056 24.644 1.00 31.38 90 ALA A CA 1
ATOM 698 C C . ALA A 1 90 ? 29.048 29.034 25.472 1.00 35.69 90 ALA A C 1
ATOM 699 O O . ALA A 1 90 ? 28.259 29.814 24.937 1.00 37.57 90 ALA A O 1
ATOM 701 N N . GLU A 1 91 ? 29.243 28.994 26.787 1.00 30.88 91 GLU A N 1
ATOM 702 C CA . GLU A 1 91 ? 28.542 29.905 27.689 1.00 29.26 91 GLU A CA 1
ATOM 703 C C . GLU A 1 91 ? 28.881 31.335 27.360 1.00 36.89 91 GLU A C 1
ATOM 704 O O . GLU A 1 91 ? 28.042 32.233 27.478 1.00 44.40 91 GLU A O 1
ATOM 710 N N . GLU A 1 92 ? 30.126 31.548 26.949 1.00 29.95 92 GLU A N 1
ATOM 711 C CA . GLU A 1 92 ? 30.614 32.869 26.585 1.00 35.29 92 GLU A CA 1
ATOM 712 C C . GLU A 1 92 ? 30.069 33.277 25.227 1.00 28.40 92 GLU A C 1
ATOM 713 O O . GLU A 1 92 ? 30.261 34.410 24.783 1.00 35.77 92 GLU A O 1
ATOM 719 N N . GLY A 1 93 ? 29.380 32.351 24.565 1.00 24.95 93 GLY A N 1
ATOM 720 C CA . GLY A 1 93 ? 28.810 32.631 23.259 1.00 24.74 93 GLY A CA 1
ATOM 721 C C . GLY A 1 93 ? 29.784 32.446 22.105 1.00 31.85 93 GLY A C 1
ATOM 722 O O . GLY A 1 93 ? 29.550 32.945 21.000 1.00 39.25 93 GLY A O 1
ATOM 723 N N . VAL A 1 94 ? 30.878 31.729 22.356 1.00 39.15 94 VAL A N 1
ATOM 724 C CA . VAL A 1 94 ? 31.884 31.485 21.328 1.00 34.28 94 VAL A CA 1
ATOM 725 C C . VAL A 1 94 ? 31.404 30.497 20.295 1.00 34.73 94 VAL A C 1
ATOM 726 O O . VAL A 1 94 ? 30.806 29.474 20.622 1.00 39.64 94 VAL A O 1
ATOM 730 N N . ASN A 1 95 ? 31.670 30.815 19.034 1.00 36.04 95 ASN A N 1
ATOM 731 C CA . ASN A 1 95 ? 31.277 29.990 17.896 1.00 32.22 95 ASN A CA 1
ATOM 732 C C . ASN A 1 95 ? 32.503 29.250 17.385 1.00 35.47 95 ASN A C 1
ATOM 733 O O . ASN A 1 95 ? 33.470 29.878 16.971 1.00 28.77 95 ASN A O 1
ATOM 738 N N . LEU A 1 96 ? 32.467 27.918 17.403 1.00 27.17 96 LEU A N 1
ATOM 739 C CA . LEU A 1 96 ? 33.607 27.108 16.961 1.00 24.95 96 LEU A CA 1
ATOM 740 C C . LEU A 1 96 ? 34.135 27.478 15.607 1.00 22.87 96 LEU A C 1
ATOM 741 O O . LEU A 1 96 ? 35.345 27.560 15.402 1.00 26.81 96 LEU A O 1
ATOM 754 N N . ASP A 1 98 ? 34.162 30.209 14.249 1.00 34.53 98 ASP A N 1
ATOM 755 C CA . ASP A 1 98 ? 34.886 31.471 14.333 1.00 37.78 98 ASP A CA 1
ATOM 756 C C . ASP A 1 98 ? 36.273 31.237 14.878 1.00 39.89 98 ASP A C 1
ATOM 757 O O . ASP A 1 98 ? 37.213 31.942 14.503 1.00 43.81 98 ASP A O 1
ATOM 762 N N . LYS A 1 99 ? 36.415 30.252 15.769 1.00 33.53 99 LYS A N 1
ATOM 763 C CA . LYS A 1 99 ? 37.725 29.924 16.336 1.00 33.85 99 LYS A CA 1
ATOM 764 C C . LYS A 1 99 ? 38.625 29.398 15.252 1.00 36.36 99 LYS A C 1
ATOM 765 O O . LYS A 1 99 ? 39.815 29.702 15.216 1.00 34.54 99 LYS A O 1
ATOM 771 N N . ILE A 1 100 ? 38.056 28.597 14.358 1.00 40.26 100 ILE A N 1
ATOM 772 C CA . ILE A 1 100 ? 38.817 28.019 13.258 1.00 34.56 100 ILE A CA 1
ATOM 773 C C . ILE A 1 100 ? 39.144 29.070 12.223 1.00 40.10 100 ILE A C 1
ATOM 774 O O . ILE A 1 100 ? 40.313 29.285 11.900 1.00 40.69 100 ILE A O 1
ATOM 779 N N . LEU A 1 101 ? 38.113 29.735 11.703 1.00 38.95 101 LEU A N 1
ATOM 780 C CA . LEU A 1 101 ? 38.292 30.776 10.689 1.00 41.78 101 LEU A CA 1
ATOM 781 C C . LEU A 1 101 ? 39.205 31.898 11.146 1.00 38.12 101 LEU A C 1
ATOM 782 O O . LEU A 1 101 ? 39.785 32.604 10.320 1.00 31.97 101 LEU A O 1
ATOM 787 N N . LYS A 1 102 ? 39.338 32.065 12.462 1.00 33.23 102 LYS A N 1
ATOM 788 C CA . LYS A 1 102 ? 40.193 33.106 13.033 1.00 41.01 102 LYS A CA 1
ATOM 789 C C . LYS A 1 102 ? 41.668 32.764 13.100 1.00 45.55 102 LYS A C 1
ATOM 790 O O . LYS A 1 102 ? 42.519 33.600 12.792 1.00 44.95 102 LYS A O 1
ATOM 796 N N . ASP A 1 103 ? 41.977 31.539 13.515 1.00 45.74 103 ASP A N 1
ATOM 797 C CA . ASP A 1 103 ? 43.360 31.088 13.661 1.00 42.05 103 ASP A CA 1
ATOM 798 C C . ASP A 1 103 ? 44.266 31.448 12.509 1.00 40.76 103 ASP A C 1
ATOM 799 O O . ASP A 1 103 ? 44.009 31.076 11.357 1.00 31.75 103 ASP A O 1
ATOM 804 N N . LYS A 1 104 ? 45.344 32.168 12.824 1.00 43.95 104 LYS A N 1
ATOM 805 C CA . LYS A 1 104 ? 46.319 32.599 11.826 1.00 42.90 104 LYS A CA 1
ATOM 806 C C . LYS A 1 104 ? 47.291 31.518 11.411 1.00 42.53 104 LYS A C 1
ATOM 807 O O . LYS A 1 104 ? 48.085 31.722 10.494 1.00 39.95 104 LYS A O 1
ATOM 813 N N . LYS A 1 105 ? 47.260 30.368 12.082 1.00 43.92 105 LYS A N 1
ATOM 814 C CA . LYS A 1 105 ? 48.155 29.280 11.703 1.00 41.47 105 LYS A CA 1
ATOM 815 C C . LYS A 1 105 ? 47.405 28.317 10.817 1.00 33.82 105 LYS A C 1
ATOM 816 O O . LYS A 1 105 ? 47.967 27.349 10.304 1.00 29.09 105 LYS A O 1
ATOM 822 N N . LEU A 1 106 ? 46.124 28.600 10.615 1.00 29.80 106 LEU A N 1
ATOM 823 C CA . LEU A 1 106 ? 45.272 27.764 9.783 1.00 28.34 106 LEU A CA 1
ATOM 824 C C . LEU A 1 106 ? 45.873 27.457 8.427 1.00 27.25 106 LEU A C 1
ATOM 825 O O . LEU A 1 106 ? 45.818 26.311 7.968 1.00 31.57 106 LEU A O 1
ATOM 830 N N . PRO A 1 107 ? 46.465 28.465 7.757 1.00 27.33 107 PRO A N 1
ATOM 831 C CA . PRO A 1 107 ? 47.047 28.189 6.439 1.00 22.21 107 PRO A CA 1
ATOM 832 C C . PRO A 1 107 ? 48.219 27.246 6.466 1.00 26.61 107 PRO A C 1
ATOM 833 O O . PRO A 1 107 ? 48.503 26.572 5.475 1.00 23.49 107 PRO A O 1
ATOM 837 N N . SER A 1 108 ? 48.910 27.185 7.600 1.00 24.60 108 SER A N 1
ATOM 838 C CA . SER A 1 108 ? 50.082 26.322 7.713 1.00 31.45 108 SER A CA 1
ATOM 839 C C . SER A 1 108 ? 49.791 24.896 8.111 1.00 32.76 108 SER A C 1
ATOM 840 O O . SER A 1 108 ? 50.672 24.042 8.024 1.00 33.64 108 SER A O 1
ATOM 843 N N . LEU A 1 109 ? 48.567 24.619 8.552 1.00 24.00 109 LEU A N 1
ATOM 844 C CA . LEU A 1 109 ? 48.225 23.259 8.957 1.00 23.81 109 LEU A CA 1
ATOM 845 C C . LEU A 1 109 ? 47.919 22.370 7.790 1.00 16.80 109 LEU A C 1
ATOM 846 O O . LEU A 1 109 ? 47.303 22.801 6.818 1.00 22.93 109 LEU A O 1
ATOM 851 N N . LYS A 1 110 ? 48.333 21.110 7.890 1.00 17.40 110 LYS A N 1
ATOM 852 C CA . LYS A 1 110 ? 48.085 20.146 6.834 1.00 27.16 110 LYS A CA 1
ATOM 853 C C . LYS A 1 110 ? 46.950 19.238 7.251 1.00 23.78 110 LYS A C 1
ATOM 854 O O . LYS A 1 110 ? 46.247 18.674 6.403 1.00 14.87 110 LYS A O 1
ATOM 860 N N . GLN A 1 111 ? 46.765 19.087 8.563 1.00 20.66 111 GLN A N 1
ATOM 861 C CA . GLN A 1 111 ? 45.696 18.246 9.086 1.00 19.05 111 GLN A CA 1
ATOM 862 C C . GLN A 1 111 ? 44.881 18.985 10.097 1.00 16.16 111 GLN A C 1
ATOM 863 O O . GLN A 1 111 ? 45.414 19.784 10.872 1.00 17.12 111 GLN A O 1
ATOM 869 N N . ILE A 1 112 ? 43.576 18.724 10.093 1.00 16.80 112 ILE A N 1
ATOM 870 C CA . ILE A 1 112 ? 42.670 19.362 11.025 1.00 20.20 112 ILE A CA 1
ATOM 871 C C . ILE A 1 112 ? 41.706 18.368 11.632 1.00 16.89 112 ILE A C 1
ATOM 872 O O . ILE A 1 112 ? 41.217 17.458 10.957 1.00 14.04 112 ILE A O 1
ATOM 877 N N . THR A 1 113 ? 41.460 18.529 12.929 1.00 20.10 113 THR A N 1
ATOM 878 C CA . THR A 1 113 ? 40.546 17.679 13.682 1.00 26.32 113 THR A CA 1
ATOM 879 C C . THR A 1 113 ? 39.429 18.573 14.215 1.00 21.31 113 THR A C 1
ATOM 880 O O . THR A 1 113 ? 39.700 19.630 14.783 1.00 23.89 113 THR A O 1
ATOM 884 N N . ILE A 1 114 ? 38.177 18.273 13.903 1.00 16.13 114 ILE A N 1
ATOM 885 C CA . ILE A 1 114 ? 36.937 18.923 14.382 1.00 22.90 114 ILE A CA 1
ATOM 886 C C . ILE A 1 114 ? 36.375 18.167 15.588 1.00 15.56 114 ILE A C 1
ATOM 887 O O . ILE A 1 114 ? 36.049 16.978 15.478 1.00 17.43 114 ILE A O 1
ATOM 892 N N . GLY A 1 115 ? 36.410 18.806 16.760 1.00 19.43 115 GLY A N 1
ATOM 893 C CA . GLY A 1 115 ? 35.965 18.166 17.984 1.00 14.64 115 GLY A CA 1
ATOM 894 C C . GLY A 1 115 ? 34.626 18.741 18.385 1.00 21.04 115 GLY A C 1
ATOM 895 O O . GLY A 1 115 ? 33.912 19.170 17.540 1.00 19.22 115 GLY A O 1
ATOM 905 N N . TRP A 1 117 ? 31.268 20.581 18.970 1.00 25.44 117 TRP A N 1
ATOM 906 C CA . TRP A 1 117 ? 30.827 21.819 18.284 1.00 28.28 117 TRP A CA 1
ATOM 907 C C . TRP A 1 117 ? 29.739 22.568 19.077 1.00 31.08 117 TRP A C 1
ATOM 908 O O . TRP A 1 117 ? 29.252 23.630 18.682 1.00 25.09 117 TRP A O 1
ATOM 919 N N . GLY A 1 118 ? 29.127 21.948 20.036 1.00 23.74 118 GLY A N 1
ATOM 920 C CA . GLY A 1 118 ? 28.126 22.604 20.864 1.00 28.26 118 GLY A CA 1
ATOM 921 C C . GLY A 1 118 ? 27.632 21.746 22.017 1.00 24.31 118 GLY A C 1
ATOM 922 O O . GLY A 1 118 ? 28.025 20.586 22.167 1.00 26.24 118 GLY A O 1
ATOM 923 N N . TYR A 1 119 ? 26.757 22.314 22.835 1.00 27.61 119 TYR A N 1
ATOM 924 C CA . TYR A 1 119 ? 26.225 21.586 23.975 1.00 28.47 119 TYR A CA 1
ATOM 925 C C . TYR A 1 119 ? 24.726 21.709 24.069 1.00 32.02 119 TYR A C 1
ATOM 926 O O . TYR A 1 119 ? 24.144 21.487 25.129 1.00 28.72 119 TYR A O 1
ATOM 935 N N . GLU A 1 120 ? 24.086 22.050 22.953 1.00 31.36 120 GLU A N 1
ATOM 936 C CA . GLU A 1 120 ? 22.638 22.204 22.935 1.00 33.06 120 GLU A CA 1
ATOM 937 C C . GLU A 1 120 ? 22.015 21.139 22.084 1.00 34.60 120 GLU A C 1
ATOM 938 O O . GLU A 1 120 ? 20.861 21.256 21.672 1.00 37.93 120 GLU A O 1
ATOM 944 N N . GLY A 1 121 ? 22.784 20.088 21.813 1.00 32.77 121 GLY A N 1
ATOM 945 C CA . GLY A 1 121 ? 22.285 18.991 21.005 1.00 31.09 121 GLY A CA 1
ATOM 946 C C . GLY A 1 121 ? 22.237 19.304 19.520 1.00 28.65 121 GLY A C 1
ATOM 947 O O . GLY A 1 121 ? 21.598 18.582 18.753 1.00 33.87 121 GLY A O 1
ATOM 948 N N . GLU A 1 122 ? 22.917 20.368 19.107 1.00 33.66 122 GLU A N 1
ATOM 949 C CA . GLU A 1 122 ? 22.933 20.762 17.692 1.00 34.55 122 GLU A CA 1
ATOM 950 C C . GLU A 1 122 ? 23.739 19.785 16.864 1.00 28.68 122 GLU A C 1
ATOM 951 O O . GLU A 1 122 ? 24.623 19.109 17.390 1.00 24.29 122 GLU A O 1
ATOM 957 N N . ASP A 1 123 ? 23.449 19.691 15.566 1.00 30.12 123 ASP A N 1
ATOM 958 C CA . ASP A 1 123 ? 24.245 18.814 14.714 1.00 27.56 123 ASP A CA 1
ATOM 959 C C . ASP A 1 123 ? 25.433 19.661 14.333 1.00 33.59 123 ASP A C 1
ATOM 960 O O . ASP A 1 123 ? 25.600 20.754 14.876 1.00 29.93 123 ASP A O 1
ATOM 965 N N . CYS A 1 124 ? 26.270 19.203 13.410 1.00 24.97 124 CYS A N 1
ATOM 966 C CA . CYS A 1 124 ? 27.440 20.003 13.056 1.00 30.43 124 CYS A CA 1
ATOM 967 C C . CYS A 1 124 ? 27.246 20.814 11.805 1.00 34.56 124 CYS A C 1
ATOM 968 O O . CYS A 1 124 ? 28.204 21.083 11.075 1.00 32.84 124 CYS A O 1
ATOM 971 N N . SER A 1 125 ? 26.005 21.230 11.561 1.00 27.78 125 SER A N 1
ATOM 972 C CA . SER A 1 125 ? 25.661 22.019 10.372 1.00 22.31 125 SER A CA 1
ATOM 973 C C . SER A 1 125 ? 26.431 23.308 10.191 1.00 23.40 125 SER A C 1
ATOM 974 O O . SER A 1 125 ? 26.790 23.667 9.063 1.00 21.69 125 SER A O 1
ATOM 977 N N . ASP A 1 126 ? 26.667 24.027 11.287 1.00 22.19 126 ASP A N 1
ATOM 978 C CA . ASP A 1 126 ? 27.401 25.288 11.236 1.00 27.91 126 ASP A CA 1
ATOM 979 C C . ASP A 1 126 ? 28.795 25.073 10.734 1.00 27.14 126 ASP A C 1
ATOM 980 O O . ASP A 1 126 ? 29.327 25.879 9.967 1.00 30.19 126 ASP A O 1
ATOM 985 N N . ILE A 1 127 ? 29.398 23.973 11.178 1.00 19.90 127 ILE A N 1
ATOM 986 C CA . ILE A 1 127 ? 30.759 23.628 10.797 1.00 19.90 127 ILE A CA 1
ATOM 987 C C . ILE A 1 127 ? 30.796 23.242 9.331 1.00 19.90 127 ILE A C 1
ATOM 988 O O . ILE A 1 127 ? 31.618 23.751 8.567 1.00 25.43 127 ILE A O 1
ATOM 993 N N . ALA A 1 128 ? 29.904 22.348 8.921 1.00 20.05 128 ALA A N 1
ATOM 994 C CA . ALA A 1 128 ? 29.873 21.938 7.521 1.00 27.07 128 ALA A CA 1
ATOM 995 C C . ALA A 1 128 ? 29.608 23.135 6.624 1.00 31.99 128 ALA A C 1
ATOM 996 O O . ALA A 1 128 ? 30.289 23.324 5.613 1.00 25.50 128 ALA A O 1
ATOM 998 N N . ASP A 1 129 ? 28.616 23.945 6.994 1.00 25.52 129 ASP A N 1
ATOM 999 C CA . ASP A 1 129 ? 28.249 25.131 6.224 1.00 25.34 129 ASP A CA 1
ATOM 1000 C C . ASP A 1 129 ? 29.366 26.139 6.214 1.00 28.18 129 ASP A C 1
ATOM 1001 O O . ASP A 1 129 ? 29.699 26.702 5.163 1.00 30.82 129 ASP A O 1
ATOM 1006 N N . GLY A 1 130 ? 29.951 26.372 7.386 1.00 22.29 130 GLY A N 1
ATOM 1007 C CA . GLY A 1 130 ? 31.049 27.315 7.489 1.00 22.44 130 GLY A CA 1
ATOM 1008 C C . GLY A 1 130 ? 32.198 26.948 6.564 1.00 25.86 130 GLY A C 1
ATOM 1009 O O . GLY A 1 130 ? 32.750 27.811 5.882 1.00 29.65 130 GLY A O 1
ATOM 1010 N N . ILE A 1 131 ? 32.564 25.670 6.529 1.00 23.77 131 ILE A N 1
ATOM 1011 C CA . ILE A 1 131 ? 33.657 25.235 5.665 1.00 29.01 131 ILE A CA 1
ATOM 1012 C C . ILE A 1 131 ? 33.288 25.409 4.206 1.00 31.52 131 ILE A C 1
ATOM 1013 O O . ILE A 1 131 ? 34.060 25.965 3.427 1.00 36.33 131 ILE A O 1
ATOM 1018 N N . VAL A 1 132 ? 32.096 24.951 3.831 1.00 33.22 132 VAL A N 1
ATOM 1019 C CA . VAL A 1 132 ? 31.635 25.060 2.452 1.00 30.86 132 VAL A CA 1
ATOM 1020 C C . VAL A 1 132 ? 31.636 26.494 1.969 1.00 32.13 132 VAL A C 1
ATOM 1021 O O . VAL A 1 132 ? 31.929 26.762 0.799 1.00 33.82 132 VAL A O 1
ATOM 1025 N N . GLU A 1 133 ? 31.329 27.427 2.870 1.00 28.54 133 GLU A N 1
ATOM 1026 C CA . GLU A 1 133 ? 31.275 28.844 2.521 1.00 21.81 133 GLU A CA 1
ATOM 1027 C C . GLU A 1 133 ? 32.626 29.503 2.525 1.00 35.35 133 GLU A C 1
ATOM 1028 O O . GLU A 1 133 ? 32.755 30.668 2.150 1.00 37.08 133 GLU A O 1
ATOM 1034 N N . ASN A 1 134 ? 33.644 28.761 2.947 1.00 34.79 134 ASN A N 1
ATOM 1035 C CA . ASN A 1 134 ? 35.012 29.278 2.990 1.00 36.66 134 ASN A CA 1
ATOM 1036 C C . ASN A 1 134 ? 35.972 28.254 2.439 1.00 28.59 134 ASN A C 1
ATOM 1037 O O . ASN A 1 134 ? 37.039 28.015 3.009 1.00 40.12 134 ASN A O 1
ATOM 1042 N N . LYS A 1 135 ? 35.598 27.644 1.316 1.00 31.20 135 LYS A N 1
ATOM 1043 C CA . LYS A 1 135 ? 36.429 26.627 0.686 1.00 36.94 135 LYS A CA 1
ATOM 1044 C C . LYS A 1 135 ? 37.879 27.047 0.512 1.00 44.14 135 LYS A C 1
ATOM 1045 O O . LYS A 1 135 ? 38.790 26.239 0.709 1.00 42.74 135 LYS A O 1
ATOM 1051 N N . GLU A 1 136 ? 38.109 28.311 0.158 1.00 38.81 136 GLU A N 1
ATOM 1052 C CA . GLU A 1 136 ? 39.473 28.794 -0.058 1.00 39.01 136 GLU A CA 1
ATOM 1053 C C . GLU A 1 136 ? 40.390 28.614 1.135 1.00 30.98 136 GLU A C 1
ATOM 1054 O O . GLU A 1 136 ? 41.578 28.359 0.964 1.00 40.23 136 GLU A O 1
ATOM 1060 N N . LYS A 1 137 ? 39.856 28.739 2.347 1.00 28.79 137 LYS A N 1
ATOM 1061 C CA . LYS A 1 137 ? 40.677 28.585 3.549 1.00 23.95 137 LYS A CA 1
ATOM 1062 C C . LYS A 1 137 ? 40.955 27.154 3.945 1.00 19.64 137 LYS A C 1
ATOM 1063 O O . LYS A 1 137 ? 41.857 26.902 4.742 1.00 22.84 137 LYS A O 1
ATOM 1069 N N . PHE A 1 138 ? 40.188 26.211 3.405 1.00 22.13 138 PHE A N 1
ATOM 1070 C CA . PHE A 1 138 ? 40.364 24.800 3.747 1.00 24.21 138 PHE A CA 1
ATOM 1071 C C . PHE A 1 138 ? 40.750 23.968 2.551 1.00 29.31 138 PHE A C 1
ATOM 1072 O O . PHE A 1 138 ? 40.946 22.754 2.656 1.00 26.10 138 PHE A O 1
ATOM 1080 N N . ALA A 1 139 ? 40.869 24.614 1.399 1.00 25.55 139 ALA A N 1
ATOM 1081 C CA . ALA A 1 139 ? 41.220 23.903 0.180 1.00 33.82 139 ALA A CA 1
ATOM 1082 C C . ALA A 1 139 ? 42.559 23.215 0.260 1.00 26.05 139 ALA A C 1
ATOM 1083 O O . ALA A 1 139 ? 42.821 22.280 -0.503 1.00 29.24 139 ALA A O 1
ATOM 1085 N N . HIS A 1 140 ? 43.410 23.651 1.187 1.00 22.48 140 HIS A N 1
ATOM 1086 C CA . HIS A 1 140 ? 44.748 23.076 1.322 1.00 25.68 140 HIS A CA 1
ATOM 1087 C C . HIS A 1 140 ? 44.919 21.833 2.185 1.00 21.95 140 HIS A C 1
ATOM 1088 O O . HIS A 1 140 ? 45.919 21.125 2.067 1.00 29.95 140 HIS A O 1
ATOM 1095 N N . PHE A 1 141 ? 43.959 21.552 3.055 1.00 25.89 141 PHE A N 1
ATOM 1096 C CA . PHE A 1 141 ? 44.080 20.402 3.946 1.00 16.06 141 PHE A CA 1
ATOM 1097 C C . PHE A 1 141 ? 44.225 19.034 3.298 1.00 16.49 141 PHE A C 1
ATOM 1098 O O . PHE A 1 141 ? 43.585 18.722 2.289 1.00 24.93 141 PHE A O 1
ATOM 1106 N N . GLU A 1 142 ? 45.092 18.214 3.888 1.00 15.19 142 GLU A N 1
ATOM 1107 C CA . GLU A 1 142 ? 45.357 16.874 3.390 1.00 16.95 142 GLU A CA 1
ATOM 1108 C C . GLU A 1 142 ? 44.803 15.816 4.308 1.00 15.79 142 GLU A C 1
ATOM 1109 O O . GLU A 1 142 ? 44.718 14.647 3.941 1.00 19.50 142 GLU A O 1
ATOM 1115 N N . GLY A 1 143 ? 44.430 16.218 5.517 1.00 21.93 143 GLY A N 1
ATOM 1116 C CA . GLY A 1 143 ? 43.877 15.268 6.459 1.00 22.94 143 GLY A CA 1
ATOM 1117 C C . GLY A 1 143 ? 42.752 15.886 7.259 1.00 25.01 143 GLY A C 1
ATOM 1118 O O . GLY A 1 143 ? 42.845 17.033 7.676 1.00 19.58 143 GLY A O 1
ATOM 1119 N N . LEU A 1 144 ? 41.685 15.122 7.471 1.00 20.35 144 LEU A N 1
ATOM 1120 C CA . LEU A 1 144 ? 40.531 15.585 8.226 1.00 21.75 144 LEU A CA 1
ATOM 1121 C C . LEU A 1 144 ? 40.020 14.515 9.166 1.00 8.91 144 LEU A C 1
ATOM 1122 O O . LEU A 1 144 ? 39.713 13.400 8.745 1.00 15.55 144 LEU A O 1
ATOM 1127 N N . PHE A 1 145 ? 39.936 14.852 10.450 1.00 16.83 145 PHE A N 1
ATOM 1128 C CA . PHE A 1 145 ? 39.417 13.934 11.462 1.00 10.43 145 PHE A CA 1
ATOM 1129 C C . PHE A 1 145 ? 38.209 14.657 11.965 1.00 19.76 145 PHE A C 1
ATOM 1130 O O . PHE A 1 145 ? 38.318 15.579 12.765 1.00 21.49 145 PHE A O 1
ATOM 1138 N N . TRP A 1 146 ? 37.048 14.242 11.471 1.00 13.44 146 TRP A N 1
ATOM 1139 C CA . TRP A 1 146 ? 35.765 14.854 11.802 1.00 19.30 146 TRP A CA 1
ATOM 1140 C C . TRP A 1 146 ? 35.012 14.126 12.900 1.00 16.58 146 TRP A C 1
ATOM 1141 O O . TRP A 1 146 ? 34.637 12.965 12.732 1.00 23.01 146 TRP A O 1
ATOM 1152 N N . GLY A 1 147 ? 34.786 14.800 14.026 1.00 20.41 147 GLY A N 1
ATOM 1153 C CA . GLY A 1 147 ? 34.049 14.182 15.118 1.00 19.90 147 GLY A CA 1
ATOM 1154 C C . GLY A 1 147 ? 34.869 13.577 16.251 1.00 23.06 147 GLY A C 1
ATOM 1155 O O . GLY A 1 147 ? 34.473 12.574 16.838 1.00 25.88 147 GLY A O 1
ATOM 1156 N N . ASP A 1 148 ? 36.009 14.182 16.571 1.00 19.41 148 ASP A N 1
ATOM 1157 C CA . ASP A 1 148 ? 36.850 13.659 17.635 1.00 19.85 148 ASP A CA 1
ATOM 1158 C C . ASP A 1 148 ? 36.239 14.040 18.964 1.00 18.11 148 ASP A C 1
ATOM 1159 O O . ASP A 1 148 ? 36.728 14.929 19.668 1.00 18.78 148 ASP A O 1
ATOM 1164 N N . ILE A 1 149 ? 35.149 13.345 19.280 1.00 25.01 149 ILE A N 1
ATOM 1165 C CA . ILE A 1 149 ? 34.359 13.534 20.496 1.00 25.11 149 ILE A CA 1
ATOM 1166 C C . ILE A 1 149 ? 34.538 12.341 21.409 1.00 29.13 149 ILE A C 1
ATOM 1167 O O . ILE A 1 149 ? 34.145 11.227 21.059 1.00 24.66 149 ILE A O 1
ATOM 1172 N N . ASP A 1 150 ? 35.101 12.568 22.589 1.00 32.51 150 ASP A N 1
ATOM 1173 C CA . ASP A 1 150 ? 35.331 11.494 23.552 1.00 39.39 150 ASP A CA 1
ATOM 1174 C C . ASP A 1 150 ? 34.097 11.049 24.296 1.00 39.56 150 ASP A C 1
ATOM 1175 O O . ASP A 1 150 ? 33.105 11.773 24.380 1.00 42.39 150 ASP A O 1
ATOM 1180 N N . PHE A 1 151 ? 34.175 9.842 24.851 1.00 38.09 151 PHE A N 1
ATOM 1181 C CA . PHE A 1 151 ? 33.085 9.229 25.610 1.00 40.19 151 PHE A CA 1
ATOM 1182 C C . PHE A 1 151 ? 32.502 10.158 26.653 1.00 35.58 151 PHE A C 1
ATOM 1183 O O . PHE A 1 151 ? 31.285 10.287 26.752 1.00 27.68 151 PHE A O 1
ATOM 1191 N N . GLU A 1 152 ? 33.370 10.807 27.430 1.00 37.92 152 GLU A N 1
ATOM 1192 C CA . GLU A 1 152 ? 32.946 11.727 28.491 1.00 46.59 152 GLU A CA 1
ATOM 1193 C C . GLU A 1 152 ? 32.155 12.914 28.017 1.00 41.05 152 GLU A C 1
ATOM 1194 O O . GLU A 1 152 ? 31.269 13.410 28.721 1.00 37.35 152 GLU A O 1
ATOM 1200 N N . GLU A 1 153 ? 32.489 13.401 26.828 1.00 38.39 153 GLU A N 1
ATOM 1201 C CA . GLU A 1 153 ? 31.796 14.544 26.258 1.00 29.09 153 GLU A CA 1
ATOM 1202 C C . GLU A 1 153 ? 30.404 14.116 25.856 1.00 30.00 153 GLU A C 1
ATOM 1203 O O . GLU A 1 153 ? 29.417 14.785 26.173 1.00 29.72 153 GLU A O 1
ATOM 1209 N N . GLN A 1 154 ? 30.325 12.986 25.159 1.00 29.54 154 GLN A N 1
ATOM 1210 C CA . GLN A 1 154 ? 29.061 12.412 24.726 1.00 31.48 154 GLN A CA 1
ATOM 1211 C C . GLN A 1 154 ? 29.365 11.110 23.997 1.00 30.85 154 GLN A C 1
ATOM 1212 O O . GLN A 1 154 ? 30.303 11.032 23.203 1.00 29.46 154 GLN A O 1
ATOM 1218 N N . GLU A 1 155 ? 28.588 10.073 24.287 1.00 27.31 155 GLU A N 1
ATOM 1219 C CA . GLU A 1 155 ? 28.789 8.768 23.665 1.00 33.20 155 GLU A CA 1
ATOM 1220 C C . GLU A 1 155 ? 28.680 8.829 22.167 1.00 21.01 155 GLU A C 1
ATOM 1221 O O . GLU A 1 155 ? 27.924 9.623 21.614 1.00 25.34 155 GLU A O 1
ATOM 1227 N N . ILE A 1 156 ? 29.430 7.959 21.508 1.00 19.90 156 ILE A N 1
ATOM 1228 C CA . ILE A 1 156 ? 29.467 7.922 20.053 1.00 19.90 156 ILE A CA 1
ATOM 1229 C C . ILE A 1 156 ? 28.094 7.866 19.414 1.00 19.90 156 ILE A C 1
ATOM 1230 O O . ILE A 1 156 ? 27.868 8.477 18.366 1.00 28.96 156 ILE A O 1
ATOM 1235 N N . SER A 1 157 ? 27.148 7.180 20.049 1.00 30.94 157 SER A N 1
ATOM 1236 C CA . SER A 1 157 ? 25.804 7.070 19.486 1.00 27.24 157 SER A CA 1
ATOM 1237 C C . SER A 1 157 ? 25.004 8.346 19.561 1.00 33.05 157 SER A C 1
ATOM 1238 O O . SER A 1 157 ? 23.888 8.411 19.046 1.00 36.74 157 SER A O 1
ATOM 1241 N N . TRP A 1 158 ? 25.567 9.376 20.188 1.00 27.90 158 TRP A N 1
ATOM 1242 C CA . TRP A 1 158 ? 24.880 10.656 20.316 1.00 29.04 158 TRP A CA 1
ATOM 1243 C C . TRP A 1 158 ? 25.470 11.741 19.441 1.00 28.85 158 TRP A C 1
ATOM 1244 O O . TRP A 1 158 ? 25.008 12.884 19.449 1.00 29.60 158 TRP A O 1
ATOM 1255 N N . ILE A 1 159 ? 26.499 11.394 18.680 1.00 27.88 159 ILE A N 1
ATOM 1256 C CA . ILE A 1 159 ? 27.130 12.362 17.797 1.00 22.17 159 ILE A CA 1
ATOM 1257 C C . ILE A 1 159 ? 26.196 12.613 16.638 1.00 27.12 159 ILE A C 1
ATOM 1258 O O . ILE A 1 159 ? 25.798 11.681 15.947 1.00 27.76 159 ILE A O 1
ATOM 1263 N N . GLU A 1 160 ? 25.829 13.873 16.432 1.00 23.00 160 GLU A N 1
ATOM 1264 C CA . GLU A 1 160 ? 24.922 14.243 15.346 1.00 25.39 160 GLU A CA 1
ATOM 1265 C C . GLU A 1 160 ? 25.650 14.802 14.146 1.00 18.14 160 GLU A C 1
ATOM 1266 O O . GLU A 1 160 ? 26.076 15.960 14.140 1.00 20.42 160 GLU A O 1
ATOM 1272 N N . GLN A 1 161 ? 25.778 13.977 13.113 1.00 25.98 161 GLN A N 1
ATOM 1273 C CA . GLN A 1 161 ? 26.458 14.390 11.895 1.00 17.81 161 GLN A CA 1
ATOM 1274 C C . GLN A 1 161 ? 25.503 14.996 10.892 1.00 25.07 161 GLN A C 1
ATOM 1275 O O . GLN A 1 161 ? 24.319 15.170 11.175 1.00 28.00 161 GLN A O 1
ATOM 1281 N N . VAL A 1 162 ? 26.021 15.329 9.714 1.00 17.07 162 VAL A N 1
ATOM 1282 C CA . VAL A 1 162 ? 25.218 15.909 8.644 1.00 14.30 162 VAL A CA 1
ATOM 1283 C C . VAL A 1 162 ? 25.792 15.377 7.359 1.00 23.40 162 VAL A C 1
ATOM 1284 O O . VAL A 1 162 ? 26.698 14.545 7.382 1.00 20.19 162 VAL A O 1
ATOM 1288 N N . ASP A 1 163 ? 25.271 15.825 6.227 1.00 23.46 163 ASP A N 1
ATOM 1289 C CA . ASP A 1 163 ? 25.818 15.379 4.953 1.00 21.91 163 ASP A CA 1
ATOM 1290 C C . ASP A 1 163 ? 27.164 16.062 4.824 1.00 21.85 163 ASP A C 1
ATOM 1291 O O . ASP A 1 163 ? 27.238 17.286 4.758 1.00 20.96 163 ASP A O 1
ATOM 1296 N N . LEU A 1 164 ? 28.246 15.290 4.818 1.00 22.50 164 LEU A N 1
ATOM 1297 C CA . LEU A 1 164 ? 29.570 15.899 4.703 1.00 22.04 164 LEU A CA 1
ATOM 1298 C C . LEU A 1 164 ? 30.100 15.923 3.286 1.00 24.97 164 LEU A C 1
ATOM 1299 O O . LEU A 1 164 ? 31.237 16.323 3.055 1.00 21.84 164 LEU A O 1
ATOM 1304 N N . SER A 1 165 ? 29.297 15.500 2.317 1.00 20.40 165 SER A N 1
ATOM 1305 C CA . SER A 1 165 ? 29.783 15.510 0.938 1.00 25.98 165 SER A CA 1
ATOM 1306 C C . SER A 1 165 ? 30.224 16.896 0.502 1.00 30.34 165 SER A C 1
ATOM 1307 O O . SER A 1 165 ? 31.208 17.040 -0.230 1.00 29.33 165 SER A O 1
ATOM 1310 N N . PRO A 1 166 ? 29.510 17.948 0.935 1.00 32.66 166 PRO A N 1
ATOM 1311 C CA . PRO A 1 166 ? 29.938 19.288 0.515 1.00 23.27 166 PRO A CA 1
ATOM 1312 C C . PRO A 1 166 ? 31.250 19.710 1.135 1.00 30.20 166 PRO A C 1
ATOM 1313 O O . PRO A 1 166 ? 32.007 20.487 0.544 1.00 26.51 166 PRO A O 1
ATOM 1317 N N . VAL A 1 167 ? 31.520 19.206 2.337 1.00 28.75 167 VAL A N 1
ATOM 1318 C CA . VAL A 1 167 ? 32.758 19.521 3.041 1.00 25.79 167 VAL A CA 1
ATOM 1319 C C . VAL A 1 167 ? 33.905 18.829 2.354 1.00 22.67 167 VAL A C 1
ATOM 1320 O O . VAL A 1 167 ? 34.965 19.421 2.159 1.00 27.86 167 VAL A O 1
ATOM 1324 N N . LEU A 1 168 ? 33.702 17.573 1.970 1.00 24.18 168 LEU A N 1
ATOM 1325 C CA . LEU A 1 168 ? 34.741 16.835 1.277 1.00 21.78 168 LEU A CA 1
ATOM 1326 C C . LEU A 1 168 ? 34.992 17.470 -0.085 1.00 28.23 168 LEU A C 1
ATOM 1327 O O . LEU A 1 168 ? 36.120 17.459 -0.579 1.00 19.6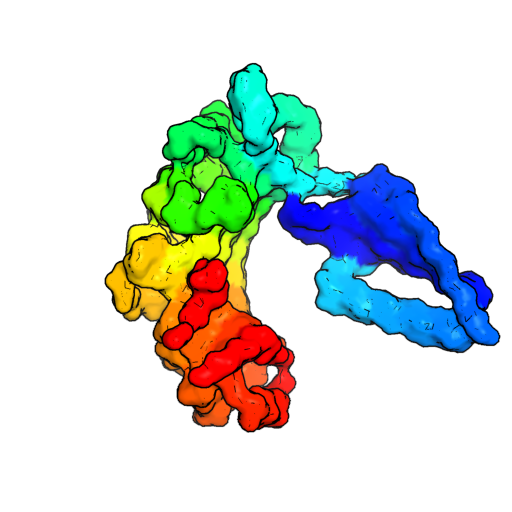9 168 LEU A O 1
ATOM 1332 N N . ASP A 1 169 ? 33.951 18.040 -0.693 1.00 24.62 169 ASP A N 1
ATOM 1333 C CA . ASP A 1 169 ? 34.109 18.684 -2.001 1.00 26.85 169 ASP A CA 1
ATOM 1334 C C . ASP A 1 169 ? 34.935 19.949 -1.902 1.00 26.16 169 ASP A C 1
ATOM 1335 O O . ASP A 1 169 ? 35.609 20.323 -2.859 1.00 29.07 169 ASP A O 1
ATOM 1340 N N . ALA A 1 170 ? 34.878 20.613 -0.748 1.00 21.19 170 ALA A N 1
ATOM 1341 C CA . ALA A 1 170 ? 35.643 21.842 -0.503 1.00 17.76 170 ALA A CA 1
ATOM 1342 C C . ALA A 1 170 ? 37.108 21.560 -0.130 1.00 15.10 170 ALA A C 1
ATOM 1343 O O . ALA A 1 170 ? 37.915 22.480 0.004 1.00 21.12 170 ALA A O 1
ATOM 1353 N N . PRO A 1 172 ? 39.599 19.356 -1.855 1.00 20.38 172 PRO A N 1
ATOM 1354 C CA . PRO A 1 172 ? 40.064 18.442 -2.902 1.00 18.95 172 PRO A CA 1
ATOM 1355 C C . PRO A 1 172 ? 41.425 17.813 -2.705 1.00 16.38 172 PRO A C 1
ATOM 1356 O O . PRO A 1 172 ? 41.762 16.848 -3.388 1.00 26.79 172 PRO A O 1
ATOM 1360 N N . LEU A 1 173 ? 42.210 18.343 -1.769 1.00 18.64 173 LEU A N 1
ATOM 1361 C CA . LEU A 1 173 ? 43.548 17.810 -1.510 1.00 22.93 173 LEU A CA 1
ATOM 1362 C C . LEU A 1 173 ? 43.602 16.785 -0.392 1.00 16.14 173 LEU A C 1
ATOM 1363 O O . LEU A 1 173 ? 44.662 16.222 -0.110 1.00 15.85 173 LEU A O 1
ATOM 1368 N N . LEU A 1 174 ? 42.460 16.520 0.237 1.00 27.39 174 LEU A N 1
ATOM 1369 C CA . LEU A 1 174 ? 42.393 15.535 1.321 1.00 19.35 174 LEU A CA 1
ATOM 1370 C C . LEU A 1 174 ? 42.773 14.153 0.859 1.00 18.30 174 LEU A C 1
ATOM 1371 O O . LEU A 1 174 ? 42.311 13.699 -0.193 1.00 23.77 174 LEU A O 1
ATOM 1376 N N . ASN A 1 175 ? 43.620 13.473 1.627 1.00 23.00 175 ASN A N 1
ATOM 1377 C CA . ASN A 1 175 ? 43.998 12.107 1.290 1.00 18.84 175 ASN A CA 1
ATOM 1378 C C . ASN A 1 175 ? 43.778 11.176 2.460 1.00 10.63 175 ASN A C 1
ATOM 1379 O O . ASN A 1 175 ? 43.802 9.961 2.297 1.00 20.48 175 ASN A O 1
ATOM 1384 N N . ASN A 1 176 ? 43.525 11.745 3.638 1.00 20.11 176 ASN A N 1
ATOM 1385 C CA . ASN A 1 176 ? 43.293 10.963 4.858 1.00 16.52 176 ASN A CA 1
ATOM 1386 C C . ASN A 1 176 ? 42.021 11.448 5.538 1.00 15.55 176 ASN A C 1
ATOM 1387 O O . ASN A 1 176 ? 41.971 12.556 6.063 1.00 13.32 176 ASN A O 1
ATOM 1392 N N . LEU A 1 177 ? 40.984 10.615 5.531 1.00 10.97 177 LEU A N 1
ATOM 1393 C CA . LEU A 1 177 ? 39.691 10.980 6.110 1.00 20.94 177 LEU A CA 1
ATOM 1394 C C . LEU A 1 177 ? 39.314 10.044 7.224 1.00 10.96 177 LEU A C 1
ATOM 1395 O O . LEU A 1 177 ? 39.300 8.822 7.054 1.00 19.35 177 LEU A O 1
ATOM 1400 N N . LYS A 1 178 ? 38.988 10.627 8.368 1.00 15.54 178 LYS A N 1
ATOM 1401 C CA . LYS A 1 178 ? 38.606 9.865 9.542 1.00 14.69 178 LYS A CA 1
ATOM 1402 C C . LYS A 1 178 ? 37.401 10.559 10.119 1.00 20.94 178 LYS A C 1
ATOM 1403 O O . LYS A 1 178 ? 37.427 11.773 10.347 1.00 20.21 178 LYS A O 1
ATOM 1409 N N . ILE A 1 179 ? 36.337 9.789 10.337 1.00 21.31 179 ILE A N 1
ATOM 1410 C CA . ILE A 1 179 ? 35.079 10.303 10.870 1.00 14.69 179 ILE A CA 1
ATO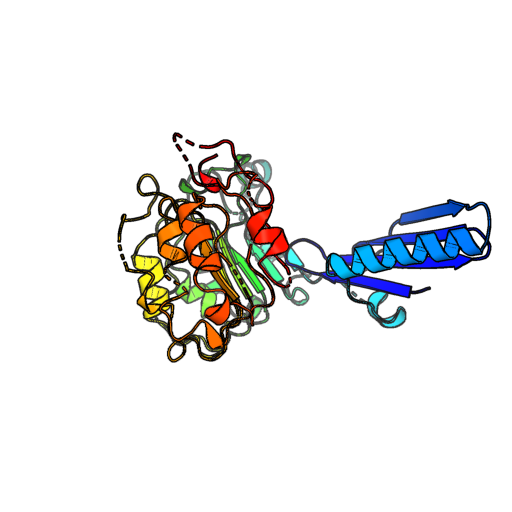M 1411 C C . ILE A 1 179 ? 34.608 9.432 12.028 1.00 17.54 179 ILE A C 1
ATOM 1412 O O . ILE A 1 179 ? 34.622 8.204 11.941 1.00 23.37 179 ILE A O 1
ATOM 1417 N N . LYS A 1 180 ? 34.178 10.069 13.111 1.00 20.90 180 LYS A N 1
ATOM 1418 C CA . LYS A 1 180 ? 33.691 9.351 14.285 1.00 12.18 180 LYS A CA 1
ATOM 1419 C C . LYS A 1 180 ? 32.288 9.834 14.556 1.00 21.46 180 LYS A C 1
ATOM 1420 O O . LYS A 1 180 ? 32.073 11.032 14.684 1.00 21.45 180 LYS A O 1
ATOM 1426 N N . GLY A 1 181 ? 31.334 8.901 14.653 1.00 17.49 181 GLY A N 1
ATOM 1427 C CA . GLY A 1 181 ? 29.940 9.257 14.878 1.00 20.00 181 GLY A CA 1
ATOM 1428 C C . GLY A 1 181 ? 29.254 9.111 13.531 1.00 27.24 181 GLY A C 1
ATOM 1429 O O . GLY A 1 181 ? 29.759 9.623 12.531 1.00 25.25 181 GLY A O 1
ATOM 1430 N N . THR A 1 182 ? 28.115 8.427 13.479 1.00 25.47 182 THR A N 1
ATOM 1431 C CA . THR A 1 182 ? 27.453 8.221 12.193 1.00 28.46 182 THR A CA 1
ATOM 1432 C C . THR A 1 182 ? 25.983 8.569 12.073 1.00 25.08 182 THR A C 1
ATOM 1433 O O . THR A 1 182 ? 25.382 8.360 11.015 1.00 25.85 182 THR A O 1
ATOM 1437 N N . ASN A 1 183 ? 25.382 9.090 13.138 1.00 25.94 183 ASN A N 1
ATOM 1438 C CA . ASN A 1 183 ? 23.970 9.474 13.082 1.00 29.39 183 ASN A CA 1
ATOM 1439 C C . ASN A 1 183 ? 23.739 10.528 12.006 1.00 21.09 183 ASN A C 1
ATOM 1440 O O . ASN A 1 183 ? 24.291 11.628 12.075 1.00 20.36 183 ASN A O 1
ATOM 1445 N N . ASN A 1 184 ? 22.913 10.195 11.015 1.00 24.91 184 ASN A N 1
ATOM 1446 C CA . ASN A 1 184 ? 22.592 11.121 9.925 1.00 29.30 184 ASN A CA 1
ATOM 1447 C C . ASN A 1 184 ? 23.808 11.532 9.126 1.00 33.37 184 ASN A C 1
ATOM 1448 O O . ASN A 1 184 ? 23.859 12.641 8.590 1.00 24.52 184 ASN A O 1
ATOM 1453 N N . LEU A 1 185 ? 24.793 10.646 9.036 1.00 26.98 185 LEU A N 1
ATOM 1454 C CA . LEU A 1 185 ? 26.009 10.944 8.300 1.00 19.16 185 LEU A CA 1
ATOM 1455 C C . LEU A 1 185 ? 25.910 10.526 6.857 1.00 23.93 185 LEU A C 1
ATOM 1456 O O . LEU A 1 185 ? 25.245 9.550 6.528 1.00 19.28 185 LEU A O 1
ATOM 1461 N N . SER A 1 186 ? 26.572 11.276 5.986 1.00 23.84 186 SER A N 1
ATOM 1462 C CA . SER A 1 186 ? 26.613 10.939 4.567 1.00 27.11 186 SER A CA 1
ATOM 1463 C C . SER A 1 186 ? 27.870 11.553 4.010 1.00 21.43 186 SER A C 1
ATOM 1464 O O . SER A 1 186 ? 28.355 12.549 4.540 1.00 20.00 186 SER A O 1
ATOM 1467 N N . ILE A 1 187 ? 28.420 10.952 2.959 1.00 26.39 187 ILE A N 1
ATOM 1468 C CA . ILE A 1 187 ? 29.633 11.466 2.332 1.00 23.93 187 ILE A CA 1
ATOM 1469 C C . ILE A 1 187 ? 29.436 11.532 0.840 1.00 29.46 187 ILE A C 1
ATOM 1470 O O . ILE A 1 187 ? 30.366 11.823 0.089 1.00 20.82 187 ILE A O 1
ATOM 1475 N N . GLY A 1 188 ? 28.208 11.245 0.413 1.00 20.86 188 GLY A N 1
ATOM 1476 C CA . GLY A 1 188 ? 27.866 11.297 -0.993 1.00 16.93 188 GLY A CA 1
ATOM 1477 C C . GLY A 1 188 ? 28.296 10.107 -1.823 1.00 25.70 188 GLY A C 1
ATOM 1478 O O . GLY A 1 188 ? 28.872 9.136 -1.315 1.00 26.83 188 GLY A O 1
ATOM 1479 N N . LYS A 1 189 ? 27.994 10.193 -3.115 1.00 26.80 189 LYS A N 1
ATOM 1480 C CA . LYS A 1 189 ? 28.338 9.163 -4.079 1.00 29.34 189 LYS A CA 1
ATOM 1481 C C . LYS A 1 189 ? 28.987 9.887 -5.231 1.00 32.67 189 LYS A C 1
ATOM 1482 O O . LYS A 1 189 ? 28.340 10.204 -6.225 1.00 30.51 189 LYS A O 1
ATOM 1488 N N . LYS A 1 190 ? 30.276 10.170 -5.081 1.00 27.16 190 LYS A N 1
ATOM 1489 C CA . LYS A 1 190 ? 31.024 10.893 -6.097 1.00 27.65 190 LYS A CA 1
ATOM 1490 C C . LYS A 1 190 ? 32.385 10.301 -6.266 1.00 28.34 190 LYS A C 1
ATOM 1491 O O . LYS A 1 190 ? 32.858 9.531 -5.422 1.00 26.09 190 LYS A O 1
ATOM 1497 N N . PRO A 1 191 ? 33.039 10.602 -7.394 1.00 20.84 191 PRO A N 1
ATOM 1498 C CA . PRO A 1 191 ? 34.370 10.020 -7.520 1.00 24.42 191 PRO A CA 1
ATOM 1499 C C . PRO A 1 191 ? 35.297 10.840 -6.657 1.00 22.91 191 PRO A C 1
ATOM 1500 O O . PRO A 1 191 ? 35.241 12.072 -6.668 1.00 25.00 191 PRO A O 1
ATOM 1504 N N . ARG A 1 192 ? 36.123 10.166 -5.866 1.00 23.45 192 ARG A N 1
ATOM 1505 C CA . ARG A 1 192 ? 37.067 10.860 -5.000 1.00 26.89 192 ARG A CA 1
ATOM 1506 C C . ARG A 1 192 ? 38.406 10.211 -5.084 1.00 23.21 192 ARG A C 1
ATOM 1507 O O . ARG A 1 192 ? 38.852 9.537 -4.155 1.00 25.17 192 ARG A O 1
ATOM 1515 N N . PRO A 1 193 ? 39.087 10.393 -6.221 1.00 19.68 193 PRO A N 1
ATOM 1516 C CA . PRO A 1 193 ? 40.405 9.796 -6.393 1.00 19.24 193 PRO A CA 1
ATOM 1517 C C . PRO A 1 193 ? 41.448 10.382 -5.466 1.00 18.21 193 PRO A C 1
ATOM 1518 O O . PRO A 1 193 ? 42.559 9.858 -5.358 1.00 26.39 193 PRO A O 1
ATOM 1522 N N . ASN A 1 194 ? 41.101 11.468 -4.784 1.00 21.82 194 ASN A N 1
ATOM 1523 C CA . ASN A 1 194 ? 42.049 12.099 -3.865 1.00 22.21 194 ASN A CA 1
ATOM 1524 C C . ASN A 1 194 ? 42.251 11.317 -2.588 1.00 23.60 194 ASN A C 1
ATOM 1525 O O . ASN A 1 194 ? 43.348 11.325 -2.022 1.00 14.36 194 ASN A O 1
ATOM 1530 N N . LEU A 1 195 ? 41.211 10.619 -2.134 1.00 19.94 195 LEU A N 1
ATOM 1531 C CA . LEU A 1 195 ? 41.284 9.845 -0.879 1.00 13.54 195 LEU A CA 1
ATOM 1532 C C . LEU A 1 195 ? 42.162 8.610 -0.893 1.00 16.17 195 LEU A C 1
ATOM 1533 O O . LEU A 1 195 ? 42.015 7.733 -1.752 1.00 23.18 195 LEU A O 1
ATOM 1538 N N . LYS A 1 196 ? 43.085 8.531 0.062 1.00 17.22 196 LYS A N 1
ATOM 1539 C CA . LYS A 1 196 ? 43.971 7.375 0.182 1.00 12.31 196 LYS A CA 1
ATOM 1540 C C . LYS A 1 196 ? 43.589 6.555 1.391 1.00 24.21 196 LYS A C 1
ATOM 1541 O O . LYS A 1 196 ? 43.809 5.340 1.430 1.00 19.33 196 LYS A O 1
ATOM 1547 N N . SER A 1 197 ? 43.032 7.226 2.396 1.00 18.83 197 SER A N 1
ATOM 1548 C CA . SER A 1 197 ? 42.628 6.550 3.620 1.00 23.26 197 SER A CA 1
ATOM 1549 C C . SER A 1 197 ? 41.268 7.009 4.095 1.00 22.08 197 SER A C 1
ATOM 1550 O O . SER A 1 197 ? 40.985 8.209 4.172 1.00 24.27 197 SER A O 1
ATOM 1553 N N . LEU A 1 198 ? 40.427 6.037 4.431 1.00 15.39 198 LEU A N 1
ATOM 1554 C CA . LEU A 1 198 ? 39.078 6.292 4.897 1.00 17.93 198 LEU A CA 1
ATOM 1555 C C . LEU A 1 198 ? 38.754 5.389 6.054 1.00 16.51 198 LEU A C 1
ATOM 1556 O O . LEU A 1 198 ? 38.726 4.163 5.906 1.00 19.32 198 LEU A O 1
ATOM 1561 N N . GLU A 1 199 ? 38.516 5.986 7.217 1.00 18.09 199 GLU A N 1
ATOM 1562 C CA . GLU A 1 199 ? 38.168 5.217 8.403 1.00 18.26 199 GLU A CA 1
ATOM 1563 C C . GLU A 1 199 ? 36.975 5.842 9.049 1.00 21.56 199 GLU A C 1
ATOM 1564 O O . GLU A 1 199 ? 36.950 7.048 9.290 1.00 10.81 199 GLU A O 1
ATOM 1570 N N . ILE A 1 200 ? 35.962 5.029 9.320 1.00 20.33 200 ILE A N 1
ATOM 1571 C CA . ILE A 1 200 ? 34.760 5.528 9.955 1.00 23.21 200 ILE A CA 1
ATOM 1572 C C . ILE A 1 200 ? 34.530 4.756 11.236 1.00 22.46 200 ILE A C 1
ATOM 1573 O O . ILE A 1 200 ? 34.439 3.529 11.231 1.00 19.41 200 ILE A O 1
ATOM 1578 N N . ILE A 1 201 ? 34.470 5.487 12.341 1.00 21.05 201 ILE A N 1
ATOM 1579 C CA . ILE A 1 201 ? 34.254 4.913 13.667 1.00 20.92 201 ILE A CA 1
ATOM 1580 C C . ILE A 1 201 ? 32.798 5.121 13.994 1.00 19.38 201 ILE A C 1
ATOM 1581 O O . ILE A 1 201 ? 32.305 6.257 13.992 1.00 18.00 201 ILE A O 1
ATOM 1586 N N . SER A 1 202 ? 32.112 4.088 14.390 1.00 17.73 202 SER A N 1
ATOM 1587 C CA . SER A 1 202 ? 30.656 4.129 14.533 1.00 17.92 202 SER A CA 1
ATOM 1588 C C . SER A 1 202 ? 30.259 3.216 15.651 1.00 13.60 202 SER A C 1
ATOM 1589 O O . SER A 1 202 ? 30.872 2.111 15.823 1.00 11.53 202 SER A O 1
ATOM 1592 N N . GLY A 1 203 ? 29.138 3.569 16.322 1.00 24.28 203 GLY A N 1
ATOM 1593 C CA . GLY A 1 203 ? 28.486 2.613 17.284 1.00 19.58 203 GLY A CA 1
ATOM 1594 C C . GLY A 1 203 ? 27.410 1.760 16.598 1.00 23.47 203 GLY A C 1
ATOM 1595 O O . GLY A 1 203 ? 26.914 0.804 17.132 1.00 23.23 203 GLY A O 1
ATOM 1596 N N . GLY A 1 204 ? 27.123 2.048 15.340 1.00 23.80 204 GLY A N 1
ATOM 1597 C CA . GLY A 1 204 ? 26.311 1.167 14.579 1.00 17.64 204 GLY A CA 1
ATOM 1598 C C . GLY A 1 204 ? 26.273 1.751 13.176 1.00 21.69 204 GLY A C 1
ATOM 1599 O O . GLY A 1 204 ? 25.599 2.739 12.915 1.00 31.72 204 GLY A O 1
ATOM 1600 N N . LEU A 1 205 ? 26.851 1.057 12.241 1.00 20.34 205 LEU A N 1
ATOM 1601 C CA . LEU A 1 205 ? 27.086 1.750 10.958 1.00 21.83 205 LEU A CA 1
ATOM 1602 C C . LEU A 1 205 ? 25.865 1.559 10.042 1.00 22.64 205 LEU A C 1
ATOM 1603 O O . LEU A 1 205 ? 25.529 0.426 9.676 1.00 23.82 205 LEU A O 1
ATOM 1608 N N . PRO A 1 206 ? 25.203 2.734 9.663 1.00 29.19 206 PRO A N 1
ATOM 1609 C CA . PRO A 1 206 ? 24.007 2.642 8.817 1.00 30.00 206 PRO A CA 1
ATOM 1610 C C . PRO A 1 206 ? 24.327 2.167 7.414 1.00 34.46 206 PRO A C 1
ATOM 1611 O O . PRO A 1 206 ? 25.442 2.350 6.929 1.00 32.06 206 PRO A O 1
ATOM 1615 N N . ASP A 1 207 ? 23.352 1.550 6.753 1.00 27.48 207 ASP A N 1
ATOM 1616 C CA . ASP A 1 207 ? 23.543 1.074 5.388 1.00 36.30 207 ASP A CA 1
ATOM 1617 C C . ASP A 1 207 ? 23.761 2.241 4.447 1.00 30.83 207 ASP A C 1
ATOM 1618 O O . ASP A 1 207 ? 24.393 2.098 3.402 1.00 34.02 207 ASP A O 1
ATOM 1623 N N . SER A 1 208 ? 23.244 3.410 4.816 1.00 32.32 208 SER A N 1
ATOM 1624 C CA . SER A 1 208 ? 23.399 4.602 3.985 1.00 30.96 208 SER A CA 1
ATOM 1625 C C . SER A 1 208 ? 24.854 4.950 3.806 1.00 29.31 208 SER A C 1
ATOM 1626 O O . SER A 1 208 ? 25.278 5.348 2.722 1.00 28.85 208 SER A O 1
ATOM 1629 N N . VAL A 1 209 ? 25.638 4.784 4.863 1.00 33.28 209 VAL A N 1
ATOM 1630 C CA . VAL A 1 209 ? 27.065 5.075 4.797 1.00 22.59 209 VAL A CA 1
ATOM 1631 C C . VAL A 1 209 ? 27.764 4.123 3.852 1.00 30.32 209 VAL A C 1
ATOM 1632 O O . VAL A 1 209 ? 28.555 4.543 3.001 1.00 31.98 209 VAL A O 1
ATOM 1636 N N . VAL A 1 210 ? 27.480 2.830 3.985 1.00 20.61 210 VAL A N 1
ATOM 1637 C CA . VAL A 1 210 ? 28.099 1.844 3.111 1.00 24.18 210 VAL A CA 1
ATOM 1638 C C . VAL A 1 210 ? 27.731 2.110 1.661 1.00 26.05 210 VAL A C 1
ATOM 1639 O O . VAL A 1 210 ? 28.565 1.961 0.756 1.00 32.30 210 VAL A O 1
ATOM 1643 N N . GLU A 1 211 ? 26.485 2.512 1.428 1.00 28.74 211 GLU A N 1
ATOM 1644 C CA . GLU A 1 211 ? 26.025 2.790 0.071 1.00 31.91 211 GLU A CA 1
ATOM 1645 C C . GLU A 1 211 ? 26.723 3.989 -0.520 1.00 24.46 211 GLU A C 1
ATOM 1646 O O . GLU A 1 211 ? 26.950 4.051 -1.732 1.00 23.55 211 GLU A O 1
ATOM 1652 N N . ASP A 1 212 ? 27.065 4.958 0.323 1.00 20.29 212 ASP A N 1
ATOM 1653 C CA . ASP A 1 212 ? 27.798 6.121 -0.157 1.00 21.22 212 ASP A CA 1
ATOM 1654 C C . ASP A 1 212 ? 29.146 5.652 -0.651 1.00 28.55 212 ASP A C 1
ATOM 1655 O O . ASP A 1 212 ? 29.607 6.061 -1.717 1.00 22.26 212 ASP A O 1
ATOM 1660 N N . ILE A 1 213 ? 29.781 4.767 0.106 1.00 27.35 213 ILE A N 1
ATOM 1661 C CA . ILE A 1 213 ? 31.083 4.245 -0.292 1.00 20.10 213 ILE A CA 1
ATOM 1662 C C . ILE A 1 213 ? 30.974 3.463 -1.585 1.00 25.01 213 ILE A C 1
ATOM 1663 O O . ILE A 1 213 ? 31.724 3.708 -2.530 1.00 23.83 213 ILE A O 1
ATOM 1668 N N . LEU A 1 214 ? 30.019 2.538 -1.648 1.00 23.41 214 LEU A N 1
ATOM 1669 C CA . LEU A 1 214 ? 29.821 1.721 -2.844 1.00 28.96 214 LEU A CA 1
ATOM 1670 C C . LEU A 1 214 ? 29.504 2.590 -4.037 1.00 28.15 214 LEU A C 1
ATOM 1671 O O . LEU A 1 214 ? 29.878 2.275 -5.171 1.00 29.87 214 LEU A O 1
ATOM 1676 N N . GLY A 1 215 ? 28.806 3.692 -3.782 1.00 18.34 215 GLY A N 1
ATOM 1677 C CA . GLY A 1 215 ? 28.444 4.603 -4.855 1.00 23.07 215 GLY A CA 1
ATOM 1678 C C . GLY A 1 215 ? 29.546 5.569 -5.247 1.00 21.23 215 GLY A C 1
ATOM 1679 O O . GLY A 1 215 ? 29.411 6.304 -6.228 1.00 31.44 215 GLY A O 1
ATOM 1680 N N . SER A 1 216 ? 30.635 5.577 -4.488 1.00 31.53 216 SER A N 1
ATOM 1681 C CA . SER A 1 216 ? 31.749 6.475 -4.771 1.00 27.06 216 SER A CA 1
ATOM 1682 C C . SER A 1 216 ? 32.858 5.744 -5.456 1.00 27.21 216 SER A C 1
ATOM 1683 O O . SER A 1 216 ? 32.957 4.522 -5.373 1.00 32.59 216 SER A O 1
ATOM 1686 N N . ASP A 1 217 ? 33.705 6.493 -6.152 1.00 29.38 217 ASP A N 1
ATOM 1687 C CA . ASP A 1 217 ? 34.843 5.899 -6.831 1.00 19.74 217 ASP A CA 1
ATOM 1688 C C . ASP A 1 217 ? 36.064 6.284 -6.038 1.00 20.17 217 ASP A C 1
ATOM 1689 O O . ASP A 1 217 ? 36.376 7.466 -5.887 1.00 28.78 217 ASP A O 1
ATOM 1694 N N . LEU A 1 218 ? 36.746 5.281 -5.503 1.00 19.55 218 LEU A N 1
ATOM 1695 C CA . LEU A 1 218 ? 37.940 5.504 -4.702 1.00 16.56 218 LEU A CA 1
ATOM 1696 C C . LEU A 1 218 ? 39.058 4.657 -5.252 1.00 23.78 218 LEU A C 1
ATOM 1697 O O . LEU A 1 218 ? 39.602 3.803 -4.551 1.00 19.59 218 LEU A O 1
ATOM 1702 N N . PRO A 1 219 ? 39.444 4.886 -6.520 1.00 18.89 219 PRO A N 1
ATOM 1703 C CA . PRO A 1 219 ? 40.516 4.096 -7.129 1.00 25.51 219 PRO A CA 1
ATOM 1704 C C . PRO A 1 219 ? 41.857 4.132 -6.446 1.00 21.42 219 PRO A C 1
ATOM 1705 O O . PRO A 1 219 ? 42.601 3.155 -6.491 1.00 20.95 219 PRO A O 1
ATOM 1709 N N . ASN A 1 220 ? 42.194 5.251 -5.817 1.00 14.32 220 ASN A N 1
ATOM 1710 C CA . ASN A 1 220 ? 43.492 5.349 -5.153 1.00 16.38 220 ASN A CA 1
ATOM 1711 C C . ASN A 1 220 ? 43.453 5.033 -3.678 1.00 17.57 220 ASN A C 1
ATOM 1712 O O . ASN A 1 220 ? 44.457 5.194 -2.990 1.00 19.41 220 ASN A O 1
ATOM 1717 N N . LEU A 1 221 ? 42.304 4.583 -3.179 1.00 22.15 221 LEU A N 1
ATOM 1718 C CA . LEU A 1 221 ? 42.189 4.252 -1.755 1.00 14.46 221 LEU A CA 1
ATOM 1719 C C . LEU A 1 221 ? 43.182 3.150 -1.393 1.00 17.41 221 LEU A C 1
ATOM 1720 O O . LEU A 1 221 ? 43.345 2.178 -2.135 1.00 17.86 221 LEU A O 1
ATOM 1725 N N . GLU A 1 222 ? 43.865 3.306 -0.261 1.00 22.30 222 GLU A N 1
ATOM 1726 C CA . GLU A 1 222 ? 44.841 2.311 0.189 1.00 20.73 222 GLU A CA 1
ATOM 1727 C C . GLU A 1 222 ? 44.444 1.687 1.511 1.00 15.22 222 GLU A C 1
ATOM 1728 O O . GLU A 1 222 ? 44.873 0.581 1.845 1.00 24.59 222 GLU A O 1
ATOM 1734 N N . LYS A 1 223 ? 43.622 2.405 2.265 1.00 16.85 223 LYS A N 1
ATOM 1735 C CA . LYS A 1 223 ? 43.143 1.941 3.561 1.00 19.51 223 LYS A CA 1
ATOM 1736 C C . LYS A 1 223 ? 41.675 2.251 3.765 1.00 17.57 223 LYS A C 1
ATOM 1737 O O . LYS A 1 223 ? 41.222 3.367 3.505 1.00 13.32 223 LYS A O 1
ATOM 1743 N N . LEU A 1 224 ? 40.929 1.249 4.219 1.00 18.22 224 LEU A N 1
ATOM 1744 C CA . LEU A 1 224 ? 39.504 1.385 4.498 1.00 24.43 224 LEU A CA 1
ATOM 1745 C C . LEU A 1 224 ? 39.199 0.640 5.755 1.00 21.54 224 LEU A C 1
ATOM 1746 O O . LEU A 1 224 ? 39.374 -0.570 5.819 1.00 16.87 224 LEU A O 1
ATOM 1751 N N . VAL A 1 225 ? 38.758 1.365 6.769 1.00 19.76 225 VAL A N 1
ATOM 1752 C CA . VAL A 1 225 ? 38.407 0.766 8.044 1.00 16.43 225 VAL A CA 1
ATOM 1753 C C . VAL A 1 225 ? 37.038 1.253 8.424 1.00 18.82 225 VAL A C 1
ATOM 1754 O O . VAL A 1 225 ? 36.795 2.459 8.508 1.00 22.40 225 VAL A O 1
ATOM 1758 N N . LEU A 1 226 ? 36.129 0.307 8.640 1.00 22.82 226 LEU A N 1
ATOM 1759 C CA . LEU A 1 226 ? 34.759 0.626 9.007 1.00 22.84 226 LEU A CA 1
ATOM 1760 C C . LEU A 1 226 ? 34.351 -0.099 10.256 1.00 15.76 226 LEU A C 1
ATOM 1761 O O . LEU A 1 226 ? 34.494 -1.321 10.344 1.00 24.42 226 LEU A O 1
ATOM 1766 N N . TYR A 1 227 ? 33.856 0.646 11.238 1.00 14.81 227 TYR A N 1
ATOM 1767 C CA . TYR A 1 227 ? 33.367 0.043 12.481 1.00 18.25 227 TYR A CA 1
ATOM 1768 C C . TYR A 1 227 ? 31.909 -0.332 12.243 1.00 17.77 227 TYR A C 1
ATOM 1769 O O . TYR A 1 227 ? 31.097 0.520 11.865 1.00 23.64 227 TYR A O 1
ATOM 1778 N N . VAL A 1 228 ? 31.572 -1.604 12.449 1.00 26.22 228 VAL A N 1
ATOM 1779 C CA . VAL A 1 228 ? 30.206 -2.077 12.240 1.00 24.01 228 VAL A CA 1
ATOM 1780 C C . VAL A 1 228 ? 29.265 -1.632 13.333 1.00 28.60 228 VAL A C 1
ATOM 1781 O O . VAL A 1 228 ? 28.173 -1.127 13.063 1.00 31.80 228 VAL A O 1
ATOM 1785 N N . GLY A 1 229 ? 29.676 -1.825 14.580 1.00 22.78 229 GLY A N 1
ATOM 1786 C CA . GLY A 1 229 ? 28.829 -1.432 15.690 1.00 23.85 229 GLY A CA 1
ATOM 1787 C C . GLY A 1 229 ? 27.644 -2.374 15.824 1.00 23.77 229 GLY A C 1
ATOM 1788 O O . GLY A 1 229 ? 27.612 -3.424 15.187 1.00 20.90 229 GLY A O 1
ATOM 1789 N N . VAL A 1 230 ? 26.654 -2.000 16.628 1.00 31.32 230 VAL A N 1
ATOM 1790 C CA . VAL A 1 230 ? 25.499 -2.871 16.838 1.00 31.05 230 VAL A CA 1
ATOM 1791 C C . VAL A 1 230 ? 24.169 -2.316 16.375 1.00 33.85 230 VAL A C 1
ATOM 1792 O O . VAL A 1 230 ? 24.037 -1.123 16.095 1.00 27.93 230 VAL A O 1
ATOM 1796 N N . GLU A 1 231 ? 23.170 -3.193 16.298 1.00 29.99 231 GLU A N 1
ATOM 1797 C CA . GLU A 1 231 ? 21.835 -2.803 15.860 1.00 38.11 231 GLU A CA 1
ATOM 1798 C C . GLU A 1 231 ? 21.180 -1.760 16.727 1.00 39.11 231 GLU A C 1
ATOM 1799 O O . GLU A 1 231 ? 20.426 -0.926 16.234 1.00 33.01 231 GLU A O 1
ATOM 1805 N N . ASP A 1 232 ? 21.460 -1.791 18.025 1.00 33.96 232 ASP A N 1
ATOM 1806 C CA . ASP A 1 232 ? 20.868 -0.824 18.942 1.00 35.99 232 ASP A CA 1
ATOM 1807 C C . ASP A 1 232 ? 21.263 0.606 18.670 1.00 39.23 232 ASP A C 1
ATOM 1808 O O . ASP A 1 232 ? 20.536 1.533 19.041 1.00 34.24 232 ASP A O 1
ATOM 1813 N N . TYR A 1 233 ? 22.403 0.808 18.014 1.00 31.57 233 TYR A N 1
ATOM 1814 C CA . TYR A 1 233 ? 22.872 2.161 17.761 1.00 29.86 233 TYR A CA 1
ATOM 1815 C C . TYR A 1 233 ? 23.131 2.537 16.310 1.00 32.92 233 TYR A C 1
ATOM 1816 O O . TYR A 1 233 ? 23.942 3.425 16.027 1.00 34.41 233 TYR A O 1
ATOM 1825 N N . GLY A 1 234 ? 22.448 1.884 15.377 1.00 25.10 234 GLY A N 1
ATOM 1826 C CA . GLY A 1 234 ? 22.644 2.248 13.987 1.00 23.96 234 GLY A CA 1
ATOM 1827 C C . GLY A 1 234 ? 22.822 1.139 12.972 1.00 22.06 234 GLY A C 1
ATOM 1828 O O . GLY A 1 234 ? 22.366 1.285 11.837 1.00 28.23 234 GLY A O 1
ATOM 1829 N N . PHE A 1 235 ? 23.479 0.041 13.344 1.00 25.59 235 PHE A N 1
ATOM 1830 C CA . PHE A 1 235 ? 23.679 -1.040 12.384 1.00 23.85 235 PHE A CA 1
ATOM 1831 C C . PHE A 1 235 ? 22.356 -1.673 12.070 1.00 28.30 235 PHE A C 1
ATOM 1832 O O . PHE A 1 235 ? 21.535 -1.889 12.964 1.00 30.00 235 PHE A O 1
ATOM 1840 N N . ASP A 1 236 ? 22.135 -1.977 10.796 1.00 32.06 236 ASP A N 1
ATOM 1841 C CA . ASP A 1 236 ? 20.867 -2.563 10.383 1.00 37.18 236 ASP A CA 1
ATOM 1842 C C . ASP A 1 236 ? 20.798 -4.071 10.443 1.00 35.04 236 ASP A C 1
ATOM 1843 O O . ASP A 1 236 ? 19.790 -4.661 10.062 1.00 31.53 236 ASP A O 1
ATOM 1848 N N . GLY A 1 237 ? 21.865 -4.707 10.921 1.00 32.36 237 GLY A N 1
ATOM 1849 C CA . GLY A 1 237 ? 21.861 -6.158 11.061 1.00 30.55 237 GLY A CA 1
ATOM 1850 C C . GLY A 1 237 ? 22.270 -7.043 9.892 1.00 22.77 237 GLY A C 1
ATOM 1851 O O . GLY A 1 237 ? 22.561 -8.217 10.093 1.00 29.16 237 GLY A O 1
ATOM 1852 N N . ASP A 1 238 ? 22.300 -6.505 8.678 1.00 32.73 238 ASP A N 1
ATOM 1853 C CA . ASP A 1 238 ? 22.675 -7.314 7.517 1.00 26.19 238 ASP A CA 1
ATOM 1854 C C . ASP A 1 238 ? 24.132 -7.132 7.159 1.00 30.02 238 ASP A C 1
ATOM 1855 O O . ASP A 1 238 ? 24.535 -6.096 6.625 1.00 27.28 238 ASP A O 1
ATOM 1868 N N . ASN A 1 240 ? 25.813 -8.740 4.894 1.00 29.86 240 ASN A N 1
ATOM 1869 C CA . ASN A 1 240 ? 26.113 -8.946 3.478 1.00 31.17 240 ASN A CA 1
ATOM 1870 C C . ASN A 1 240 ? 26.353 -7.667 2.724 1.00 29.89 240 ASN A C 1
ATOM 1871 O O . ASN A 1 240 ? 26.846 -7.681 1.590 1.00 32.12 240 ASN A O 1
ATOM 1876 N N . VAL A 1 241 ? 26.022 -6.551 3.360 1.00 27.62 241 VAL A N 1
ATOM 1877 C CA . VAL A 1 241 ? 26.188 -5.239 2.757 1.00 38.98 241 VAL A CA 1
ATOM 1878 C C . VAL A 1 241 ? 27.647 -4.924 2.507 1.00 36.25 241 VAL A C 1
ATOM 1879 O O . VAL A 1 241 ? 27.996 -4.259 1.527 1.00 35.68 241 VAL A O 1
ATOM 1883 N N . PHE A 1 242 ? 28.512 -5.419 3.385 1.00 28.03 242 PHE A N 1
ATOM 1884 C CA . PHE A 1 242 ? 29.943 -5.171 3.273 1.00 16.33 242 PHE A CA 1
ATOM 1885 C C . PHE A 1 242 ? 30.627 -5.985 2.185 1.00 21.49 242 PHE A C 1
ATOM 1886 O O . PHE A 1 242 ? 31.638 -5.563 1.618 1.00 20.44 242 PHE A O 1
ATOM 1894 N N . ARG A 1 243 ? 30.055 -7.140 1.863 1.00 20.66 243 ARG A N 1
ATOM 1895 C CA . ARG A 1 243 ? 30.650 -8.029 0.882 1.00 14.47 243 ARG A CA 1
ATOM 1896 C C . ARG A 1 243 ? 31.135 -7.404 -0.412 1.00 21.48 243 ARG A C 1
ATOM 1897 O O . ARG A 1 243 ? 32.251 -7.675 -0.843 1.00 30.88 243 ARG A O 1
ATOM 1905 N N . PRO A 1 244 ? 30.320 -6.560 -1.062 1.00 24.56 244 PRO A N 1
ATOM 1906 C CA . PRO A 1 244 ? 30.794 -5.956 -2.317 1.00 29.74 244 PRO A CA 1
ATOM 1907 C C . PRO A 1 244 ? 32.063 -5.126 -2.201 1.00 29.62 244 PRO A C 1
ATOM 1908 O O . PRO A 1 244 ? 32.723 -4.854 -3.209 1.00 28.32 244 PRO A O 1
ATOM 1912 N N . LEU A 1 245 ? 32.411 -4.723 -0.976 1.00 26.27 245 LEU A N 1
ATOM 1913 C CA . LEU A 1 245 ? 33.622 -3.932 -0.725 1.00 22.55 245 LEU A CA 1
ATOM 1914 C C . LEU A 1 245 ? 34.874 -4.741 -0.956 1.00 27.47 245 LEU A C 1
ATOM 1915 O O . LEU A 1 245 ? 35.930 -4.198 -1.278 1.00 24.89 245 LEU A O 1
ATOM 1920 N N . PHE A 1 246 ? 34.758 -6.052 -0.778 1.00 27.67 246 PHE A N 1
ATOM 1921 C CA . PHE A 1 246 ? 35.884 -6.957 -0.953 1.00 24.40 246 PHE A CA 1
ATOM 1922 C C . PHE A 1 246 ? 36.097 -7.257 -2.431 1.00 27.08 246 PHE A C 1
ATOM 1923 O O . PHE A 1 246 ? 35.974 -8.400 -2.869 1.00 34.64 246 PHE A O 1
ATOM 1931 N N . SER A 1 247 ? 36.434 -6.229 -3.203 1.00 28.04 247 SER A N 1
ATOM 1932 C CA . SER A 1 247 ? 36.638 -6.388 -4.639 1.00 28.94 247 SER A CA 1
ATOM 1933 C C . SER A 1 247 ? 37.847 -5.655 -5.154 1.00 28.31 247 SER A C 1
ATOM 1934 O O . SER A 1 247 ? 37.956 -4.436 -5.004 1.00 21.70 247 SER A O 1
ATOM 1937 N N . LYS A 1 248 ? 38.768 -6.383 -5.777 1.00 30.66 248 LYS A N 1
ATOM 1938 C CA . LYS A 1 248 ? 39.963 -5.751 -6.312 1.00 29.87 248 LYS A CA 1
ATOM 1939 C C . LYS A 1 248 ? 39.601 -4.752 -7.393 1.00 34.38 248 LYS A C 1
ATOM 1940 O O . LYS A 1 248 ? 40.268 -3.729 -7.556 1.00 27.95 248 LYS A O 1
ATOM 1946 N N . ASP A 1 249 ? 38.536 -5.033 -8.136 1.00 29.85 249 ASP A N 1
ATOM 1947 C CA . ASP A 1 249 ? 38.109 -4.116 -9.185 1.00 29.90 249 ASP A CA 1
ATOM 1948 C C . ASP A 1 249 ? 37.656 -2.796 -8.583 1.00 27.95 249 ASP A C 1
ATOM 1949 O O . ASP A 1 249 ? 37.886 -1.729 -9.157 1.00 23.32 249 ASP A O 1
ATOM 1954 N N . ARG A 1 250 ? 37.024 -2.854 -7.412 1.00 19.36 250 ARG A N 1
ATOM 1955 C CA . ARG A 1 250 ? 36.552 -1.633 -6.765 1.00 19.34 250 ARG A CA 1
ATOM 1956 C C . ARG A 1 250 ? 37.683 -0.821 -6.158 1.00 22.10 250 ARG A C 1
ATOM 1957 O O . ARG A 1 250 ? 37.754 0.399 -6.345 1.00 23.43 250 ARG A O 1
ATOM 1965 N N . PHE A 1 251 ? 38.577 -1.499 -5.440 1.00 13.56 251 PHE A N 1
ATOM 1966 C CA . PHE A 1 251 ? 39.714 -0.856 -4.780 1.00 18.92 251 PHE A CA 1
ATOM 1967 C C . PHE A 1 251 ? 40.990 -1.505 -5.257 1.00 16.23 251 PHE A C 1
ATOM 1968 O O . PHE A 1 251 ? 41.621 -2.276 -4.523 1.00 20.65 251 PHE A O 1
ATOM 1976 N N . PRO A 1 252 ? 41.416 -1.204 -6.495 1.00 23.71 252 PRO A N 1
ATOM 1977 C CA . PRO A 1 252 ? 42.642 -1.805 -7.026 1.00 25.37 252 PRO A CA 1
ATOM 1978 C C . PRO A 1 252 ? 43.942 -1.476 -6.316 1.00 24.70 252 PRO A C 1
ATOM 1979 O O . PRO A 1 252 ? 44.956 -2.133 -6.545 1.00 27.92 252 PRO A O 1
ATOM 1983 N N . ASN A 1 253 ? 43.933 -0.469 -5.451 1.00 29.14 253 ASN A N 1
ATOM 1984 C CA . ASN A 1 253 ? 45.157 -0.104 -4.736 1.00 15.37 253 ASN A CA 1
ATOM 1985 C C . ASN A 1 253 ? 45.058 -0.279 -3.239 1.00 19.69 253 ASN A C 1
ATOM 1986 O O . ASN A 1 253 ? 45.953 0.135 -2.508 1.00 21.24 253 ASN A O 1
ATOM 1991 N N . LEU A 1 254 ? 43.979 -0.899 -2.777 1.00 18.89 254 LEU A N 1
ATOM 1992 C CA . LEU A 1 254 ? 43.788 -1.114 -1.339 1.00 19.64 254 LEU A CA 1
ATOM 1993 C C . LEU A 1 254 ? 44.864 -2.031 -0.750 1.00 15.78 254 LEU A C 1
ATOM 1994 O O . LEU A 1 254 ? 45.236 -3.036 -1.360 1.00 17.99 254 LEU A O 1
ATOM 1999 N N . LYS A 1 255 ? 45.384 -1.663 0.424 1.00 14.16 255 LYS A N 1
ATOM 2000 C CA . LYS A 1 255 ? 46.417 -2.443 1.118 1.00 16.86 255 LYS A CA 1
ATOM 2001 C C . LYS A 1 255 ? 45.936 -2.872 2.488 1.00 22.03 255 LYS A C 1
ATOM 2002 O O . LYS A 1 255 ? 46.311 -3.934 2.987 1.00 23.42 255 LYS A O 1
ATOM 2008 N N . TRP A 1 256 ? 45.128 -2.022 3.112 1.00 18.33 256 TRP A N 1
ATOM 2009 C CA . TRP A 1 256 ? 44.590 -2.295 4.441 1.00 22.04 256 TRP A CA 1
ATOM 2010 C C . TRP A 1 256 ? 43.088 -2.250 4.369 1.00 10.81 256 TRP A C 1
ATOM 2011 O O . TRP A 1 256 ? 42.503 -1.241 3.975 1.00 18.40 256 TRP A O 1
ATOM 2022 N N . LEU A 1 257 ? 42.448 -3.361 4.713 1.00 14.61 257 LEU A N 1
ATOM 2023 C CA . LEU A 1 257 ? 40.991 -3.431 4.728 1.00 20.62 257 LEU A CA 1
ATOM 2024 C C . LEU A 1 257 ? 40.544 -3.910 6.084 1.00 19.52 257 LEU A C 1
ATOM 2025 O O . LEU A 1 257 ? 41.089 -4.876 6.625 1.00 23.37 257 LEU A O 1
ATOM 2030 N N . GLY A 1 258 ? 39.547 -3.232 6.637 1.00 23.57 258 GLY A N 1
ATOM 2031 C CA . GLY A 1 258 ? 39.035 -3.608 7.935 1.00 25.16 258 GLY A CA 1
ATOM 2032 C C . GLY A 1 258 ? 37.544 -3.395 8.130 1.00 23.73 258 GLY A C 1
ATOM 2033 O O . GLY A 1 258 ? 37.002 -2.312 7.867 1.00 22.72 258 GLY A O 1
ATOM 2034 N N . ILE A 1 259 ? 36.873 -4.460 8.553 1.00 19.61 259 ILE A N 1
ATOM 2035 C CA . ILE A 1 259 ? 35.453 -4.416 8.873 1.00 23.78 259 ILE A CA 1
ATOM 2036 C C . ILE A 1 259 ? 35.598 -4.898 10.289 1.00 17.78 259 ILE A C 1
ATOM 2037 O O . ILE A 1 259 ? 35.827 -6.082 10.540 1.00 23.53 259 ILE A O 1
ATOM 2042 N N . VAL A 1 260 ? 35.485 -3.961 11.218 1.00 18.18 260 VAL A N 1
ATOM 2043 C CA . VAL A 1 260 ? 35.727 -4.237 12.623 1.00 16.25 260 VAL A CA 1
ATOM 2044 C C . VAL A 1 260 ? 34.611 -3.931 13.559 1.00 14.27 260 VAL A C 1
ATOM 2045 O O . VAL A 1 260 ? 33.564 -3.428 13.168 1.00 18.10 260 VAL A O 1
ATOM 2049 N N . ASP A 1 261 ? 34.842 -4.243 14.829 1.00 18.22 261 ASP A N 1
ATOM 2050 C CA . ASP A 1 261 ? 33.874 -3.954 15.875 1.00 19.43 261 ASP A CA 1
ATOM 2051 C C . ASP A 1 261 ? 32.483 -4.509 15.595 1.00 18.20 261 ASP A C 1
ATOM 2052 O O . ASP A 1 261 ? 31.476 -3.835 15.824 1.00 25.21 261 ASP A O 1
ATOM 2057 N N . ALA A 1 262 ? 32.421 -5.750 15.111 1.00 28.28 262 ALA A N 1
ATOM 2058 C CA . ALA A 1 262 ? 31.145 -6.399 14.797 1.00 22.30 262 ALA A CA 1
ATOM 2059 C C . ALA A 1 262 ? 30.868 -7.594 15.684 1.00 30.79 262 ALA A C 1
ATOM 2060 O O . ALA A 1 262 ? 31.797 -8.272 16.125 1.00 26.77 262 ALA A O 1
ATOM 2062 N N . GLU A 1 263 ? 29.588 -7.859 15.941 1.00 33.64 263 GLU A N 1
ATOM 2063 C CA . GLU A 1 263 ? 29.186 -9.010 16.752 1.00 37.52 263 GLU A CA 1
ATOM 2064 C C . GLU A 1 263 ? 29.465 -10.265 15.969 1.00 28.26 263 GLU A C 1
ATOM 2065 O O . GLU A 1 263 ? 29.859 -11.282 16.527 1.00 28.02 263 GLU A O 1
ATOM 2071 N N . GLU A 1 264 ? 29.267 -10.193 14.658 1.00 34.17 264 GLU A N 1
ATOM 2072 C CA . GLU A 1 264 ? 29.528 -11.331 13.783 1.00 30.35 264 GLU A CA 1
ATOM 2073 C C . GLU A 1 264 ? 30.877 -11.147 13.135 1.00 33.49 264 GLU A C 1
ATOM 2074 O O . GLU A 1 264 ? 31.000 -11.109 11.909 1.00 28.72 264 GLU A O 1
ATOM 2080 N N . GLN A 1 265 ? 31.905 -11.041 13.967 1.00 29.04 265 GLN A N 1
ATOM 2081 C CA . GLN A 1 265 ? 33.262 -10.838 13.473 1.00 25.93 265 GLN A CA 1
ATOM 2082 C C . GLN A 1 265 ? 33.811 -12.026 12.708 1.00 28.90 265 GLN A C 1
ATOM 2083 O O . GLN A 1 265 ? 34.617 -11.853 11.784 1.00 29.50 265 GLN A O 1
ATOM 2089 N N . ASN A 1 266 ? 33.377 -13.235 13.068 1.00 22.65 266 ASN A N 1
ATOM 2090 C CA . ASN A 1 266 ? 33.873 -14.430 12.394 1.00 21.51 266 ASN A CA 1
ATOM 2091 C C . ASN A 1 266 ? 33.490 -14.440 10.939 1.00 22.19 266 ASN A C 1
ATOM 2092 O O . ASN A 1 266 ? 34.229 -14.957 10.097 1.00 26.04 266 ASN A O 1
ATOM 2097 N N . VAL A 1 267 ? 32.330 -13.865 10.630 1.00 22.51 267 VAL A N 1
ATOM 2098 C CA . VAL A 1 267 ? 31.851 -13.832 9.253 1.00 29.34 267 VAL A CA 1
ATOM 2099 C C . VAL A 1 267 ? 32.796 -13.037 8.391 1.00 24.33 267 VAL A C 1
ATOM 2100 O O . VAL A 1 267 ? 33.038 -13.386 7.224 1.00 24.10 267 VAL A O 1
ATOM 2104 N N . VAL A 1 268 ? 33.340 -11.963 8.965 1.00 28.37 268 VAL A N 1
ATOM 2105 C CA . VAL A 1 268 ? 34.273 -11.089 8.254 1.00 22.32 268 VAL A CA 1
ATOM 2106 C C . VAL A 1 268 ? 35.478 -11.870 7.798 1.00 24.42 268 VAL A C 1
ATOM 2107 O O . VAL A 1 268 ? 36.030 -11.619 6.719 1.00 26.08 268 VAL A O 1
ATOM 2111 N N . VAL A 1 269 ? 35.890 -12.842 8.603 1.00 28.40 269 VAL A N 1
ATOM 2112 C CA . VAL A 1 269 ? 37.027 -13.670 8.241 1.00 26.09 269 VAL A CA 1
ATOM 2113 C C . VAL A 1 269 ? 36.703 -14.405 6.960 1.00 24.02 269 VAL A C 1
ATOM 2114 O O . VAL A 1 269 ? 37.539 -14.519 6.065 1.00 36.01 269 VAL A O 1
ATOM 2118 N N . GLU A 1 270 ? 35.474 -14.904 6.865 1.00 30.97 270 GLU A N 1
ATOM 2119 C CA . GLU A 1 270 ? 35.039 -15.629 5.679 1.00 29.72 270 GLU A CA 1
ATOM 2120 C C . GLU A 1 270 ? 35.093 -14.727 4.455 1.00 27.70 270 GLU A C 1
ATOM 2121 O O . GLU A 1 270 ? 35.564 -15.129 3.390 1.00 25.83 270 GLU A O 1
ATOM 2135 N N . PHE A 1 272 ? 36.960 -12.181 3.845 1.00 24.80 272 PHE A N 1
ATOM 2136 C CA . PHE A 1 272 ? 38.340 -12.006 3.427 1.00 27.49 272 PHE A CA 1
ATOM 2137 C C . PHE A 1 272 ? 38.805 -13.196 2.627 1.00 32.03 272 PHE A C 1
ATOM 2138 O O . PHE A 1 272 ? 39.241 -13.057 1.483 1.00 32.93 272 PHE A O 1
ATOM 2146 N N . LEU A 1 273 ? 38.692 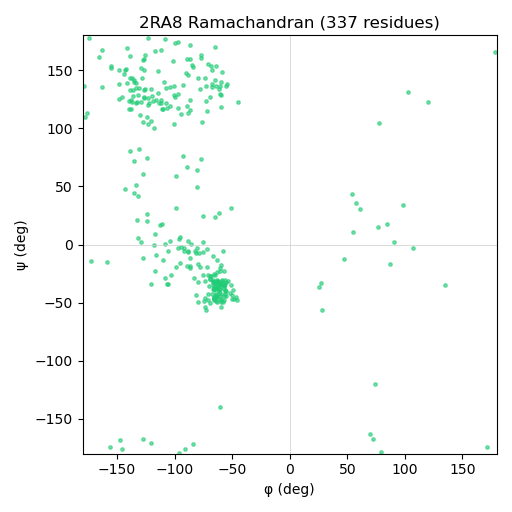-14.382 3.220 1.00 34.99 273 LEU A N 1
ATOM 2147 C CA . LEU A 1 273 ? 39.157 -15.610 2.579 1.00 32.83 273 LEU A CA 1
ATOM 2148 C C . LEU A 1 273 ? 38.577 -15.914 1.229 1.00 35.72 273 LEU A C 1
ATOM 2149 O O . LEU A 1 273 ? 39.270 -16.455 0.373 1.00 28.18 273 LEU A O 1
ATOM 2154 N N . GLU A 1 274 ? 37.316 -15.556 1.012 1.00 33.13 274 GLU A N 1
ATOM 2155 C CA . GLU A 1 274 ? 36.661 -15.833 -0.263 1.00 33.42 274 GLU A CA 1
ATOM 2156 C C . GLU A 1 274 ? 36.759 -14.722 -1.274 1.00 38.43 274 GLU A C 1
ATOM 2157 O O . GLU A 1 274 ? 36.293 -14.873 -2.404 1.00 39.39 274 GLU A O 1
ATOM 2163 N N . SER A 1 275 ? 37.371 -13.606 -0.888 1.00 31.49 275 SER A N 1
ATOM 2164 C CA . SER A 1 275 ? 37.482 -12.445 -1.769 1.00 31.93 275 SER A CA 1
ATOM 2165 C C . SER A 1 275 ? 38.646 -12.443 -2.735 1.00 27.07 275 SER A C 1
ATOM 2166 O O . SER A 1 275 ? 39.683 -13.070 -2.495 1.00 29.05 275 SER A O 1
ATOM 2169 N N . ASP A 1 276 ? 38.483 -11.719 -3.839 1.00 28.82 276 ASP A N 1
ATOM 2170 C CA . ASP A 1 276 ? 39.542 -11.626 -4.827 1.00 33.73 276 ASP A CA 1
ATOM 2171 C C . ASP A 1 276 ? 40.464 -10.481 -4.481 1.00 29.23 276 ASP A C 1
ATOM 2172 O O . ASP A 1 276 ? 41.499 -10.299 -5.113 1.00 38.67 276 ASP A O 1
ATOM 2177 N N . ILE A 1 277 ? 40.100 -9.707 -3.462 1.00 28.23 277 ILE A N 1
ATOM 2178 C CA . ILE A 1 277 ? 40.927 -8.580 -3.046 1.00 22.89 277 ILE A CA 1
ATOM 2179 C C . ILE A 1 277 ? 42.042 -9.035 -2.123 1.00 30.49 277 ILE A C 1
ATOM 2180 O O . ILE A 1 277 ? 43.121 -8.439 -2.107 1.00 27.60 277 ILE A O 1
ATOM 2185 N N . LEU A 1 278 ? 41.806 -10.114 -1.377 1.00 30.23 278 LEU A N 1
ATOM 2186 C CA . LEU A 1 278 ? 42.797 -10.633 -0.422 1.00 27.80 278 LEU A CA 1
ATOM 2187 C C . LEU A 1 278 ? 44.227 -10.770 -0.930 1.00 30.75 278 LEU A C 1
ATOM 2188 O O . LEU A 1 278 ? 45.173 -10.395 -0.240 1.00 26.94 278 LEU A O 1
ATOM 2193 N N . PRO A 1 279 ? 44.421 -11.315 -2.143 1.00 25.87 279 PRO A N 1
ATOM 2194 C CA . PRO A 1 279 ? 45.790 -11.455 -2.650 1.00 28.32 279 PRO A CA 1
ATOM 2195 C C . PRO A 1 279 ? 46.648 -10.198 -2.661 1.00 22.41 279 PRO A C 1
ATOM 2196 O O . PRO A 1 279 ? 47.866 -10.281 -2.504 1.00 31.26 279 PRO A O 1
ATOM 2200 N N . GLN A 1 280 ? 46.030 -9.033 -2.842 1.00 29.87 280 GLN A N 1
ATOM 2201 C CA . GLN A 1 280 ? 46.777 -7.773 -2.889 1.00 22.85 280 GLN A CA 1
ATOM 2202 C C . GLN A 1 280 ? 46.983 -7.089 -1.548 1.00 25.52 280 GLN A C 1
ATOM 2203 O O . GLN A 1 280 ? 47.851 -6.222 -1.416 1.00 31.38 280 GLN A O 1
ATOM 2209 N N . LEU A 1 281 ? 46.185 -7.465 -0.553 1.00 27.86 281 LEU A N 1
ATOM 2210 C CA . LEU A 1 281 ? 46.269 -6.847 0.771 1.00 20.31 281 LEU A CA 1
ATOM 2211 C C . LEU A 1 281 ? 47.522 -7.111 1.545 1.00 27.88 281 LEU A C 1
ATOM 2212 O O . LEU A 1 281 ? 48.152 -8.149 1.399 1.00 28.95 281 LEU A O 1
ATOM 2217 N N . GLU A 1 282 ? 47.886 -6.154 2.388 1.00 26.63 282 GLU A N 1
ATOM 2218 C CA . GLU A 1 282 ? 49.046 -6.300 3.248 1.00 24.25 282 GLU A CA 1
ATOM 2219 C C . GLU A 1 282 ? 48.504 -6.520 4.634 1.00 20.92 282 GLU A C 1
ATOM 2220 O O . GLU A 1 282 ? 49.087 -7.252 5.434 1.00 29.41 282 GLU A O 1
ATOM 2226 N N . THR A 1 283 ? 47.371 -5.888 4.926 1.00 20.40 283 THR A N 1
ATOM 2227 C CA . THR A 1 283 ? 46.774 -5.992 6.256 1.00 21.04 283 THR A CA 1
ATOM 2228 C C . THR A 1 283 ? 45.319 -6.403 6.279 1.00 24.87 283 THR A C 1
ATOM 2229 O O . THR A 1 283 ? 44.483 -5.835 5.579 1.00 26.83 283 THR A O 1
ATOM 2241 N N . ASP A 1 285 ? 42.319 -6.556 8.755 1.00 15.87 285 ASP A N 1
ATOM 2242 C CA . ASP A 1 285 ? 41.920 -5.954 10.021 1.00 21.90 285 ASP A CA 1
ATOM 2243 C C . ASP A 1 285 ? 40.596 -6.517 10.468 1.00 22.36 285 ASP A C 1
ATOM 2244 O O . ASP A 1 285 ? 39.565 -6.239 9.867 1.00 18.88 285 ASP A O 1
ATOM 2249 N N . ILE A 1 286 ? 40.625 -7.325 11.522 1.00 25.22 286 ILE A N 1
ATOM 2250 C CA . ILE A 1 286 ? 39.425 -7.939 12.062 1.00 22.08 286 ILE A CA 1
ATOM 2251 C C . ILE A 1 286 ? 39.454 -7.772 13.550 1.00 22.97 286 ILE A C 1
ATOM 2252 O O . ILE A 1 286 ? 39.276 -8.724 14.305 1.00 19.76 286 ILE A O 1
ATOM 2257 N N . SER A 1 287 ? 39.675 -6.536 13.974 1.00 24.64 287 SER A N 1
ATOM 2258 C CA . SER A 1 287 ? 39.754 -6.199 15.390 1.00 21.27 287 SER A CA 1
ATOM 2259 C C . SER A 1 287 ? 38.474 -5.687 15.990 1.00 22.64 287 SER A C 1
ATOM 2260 O O . SER A 1 287 ? 37.443 -5.592 15.322 1.00 26.38 287 SER A O 1
ATOM 2263 N N . ALA A 1 288 ? 38.555 -5.370 17.279 1.00 19.77 288 ALA A N 1
ATOM 2264 C CA . ALA A 1 288 ? 37.457 -4.806 18.056 1.00 24.94 288 ALA A CA 1
ATOM 2265 C C . ALA A 1 288 ? 36.146 -5.542 18.102 1.00 20.24 288 ALA A C 1
ATOM 2266 O O . ALA A 1 288 ? 35.159 -4.990 18.602 1.00 27.31 288 ALA A O 1
ATOM 2268 N N . GLY A 1 289 ? 36.102 -6.779 17.615 1.00 21.83 289 GLY A N 1
ATOM 2269 C CA . GLY A 1 289 ? 34.842 -7.511 17.622 1.00 23.88 289 GLY A CA 1
ATOM 2270 C C . GLY A 1 289 ? 34.823 -8.822 18.389 1.00 25.25 289 GLY A C 1
ATOM 2271 O O . GLY A 1 289 ? 35.769 -9.155 19.119 1.00 13.42 289 GLY A O 1
ATOM 2272 N N . VAL A 1 290 ? 33.734 -9.571 18.225 1.00 27.81 290 VAL A N 1
ATOM 2273 C CA . VAL A 1 290 ? 33.581 -10.863 18.883 1.00 29.56 290 VAL A CA 1
ATOM 2274 C C . VAL A 1 290 ? 34.159 -11.945 18.005 1.00 26.34 290 VAL A C 1
ATOM 2275 O O . VAL A 1 290 ? 33.446 -12.793 17.476 1.00 31.75 290 VAL A O 1
ATOM 2279 N N . LEU A 1 291 ? 35.475 -11.892 17.844 1.00 26.91 291 LEU A N 1
ATOM 2280 C CA . LEU A 1 291 ? 36.221 -12.848 17.043 1.00 30.13 291 LEU A CA 1
ATOM 2281 C C . LEU A 1 291 ? 36.533 -14.001 17.977 1.00 29.04 291 LEU A C 1
ATOM 2282 O O . LEU A 1 291 ? 37.247 -13.826 18.974 1.00 26.50 291 LEU A O 1
ATOM 2287 N N . THR A 1 292 ? 35.985 -15.175 17.672 1.00 29.82 292 THR A N 1
ATOM 2288 C CA . THR A 1 292 ? 36.205 -16.362 18.496 1.00 34.89 292 THR A CA 1
ATOM 2289 C C . THR A 1 292 ? 37.103 -17.357 17.816 1.00 30.28 292 THR A C 1
ATOM 2290 O O . THR A 1 292 ? 37.510 -17.164 16.669 1.00 33.50 292 THR A O 1
ATOM 2294 N N . ASP A 1 293 ? 37.407 -18.442 18.522 1.00 27.10 293 ASP A N 1
ATOM 2295 C CA . ASP A 1 293 ? 38.280 -19.488 17.998 1.00 22.39 293 ASP A CA 1
ATOM 2296 C C . ASP A 1 293 ? 37.826 -20.088 16.693 1.00 23.98 293 ASP A C 1
ATOM 2297 O O . ASP A 1 293 ? 38.648 -20.539 15.898 1.00 33.41 293 ASP A O 1
ATOM 2302 N N . GLU A 1 294 ? 36.519 -20.125 16.462 1.00 28.22 294 GLU A N 1
ATOM 2303 C CA . GLU A 1 294 ? 36.026 -20.683 15.210 1.00 39.34 294 GLU A CA 1
ATOM 2304 C C . GLU A 1 294 ? 36.331 -19.737 14.080 1.00 39.30 294 GLU A C 1
ATOM 2305 O O . GLU A 1 294 ? 36.357 -20.129 12.912 1.00 40.45 294 GLU A O 1
ATOM 2311 N N . GLY A 1 295 ? 36.583 -18.481 14.430 1.00 40.07 295 GLY A N 1
ATOM 2312 C CA . GLY A 1 295 ? 36.925 -17.496 13.424 1.00 18.81 295 GLY A CA 1
ATOM 2313 C C . GLY A 1 295 ? 38.388 -17.662 13.061 1.00 33.14 295 GLY A C 1
ATOM 2314 O O . GLY A 1 295 ? 38.745 -17.731 11.881 1.00 23.31 295 GLY A O 1
ATOM 2315 N N . ALA A 1 296 ? 39.241 -17.730 14.081 1.00 23.17 296 ALA A N 1
ATOM 2316 C CA . ALA A 1 296 ? 40.679 -17.900 13.875 1.00 25.28 296 ALA A CA 1
ATOM 2317 C C . ALA A 1 296 ? 40.947 -19.207 13.181 1.00 28.07 296 ALA A C 1
ATOM 2318 O O . ALA A 1 296 ? 41.876 -19.328 12.380 1.00 29.71 296 ALA A O 1
ATOM 2320 N N . ARG A 1 297 ? 40.123 -20.197 13.504 1.00 30.24 297 ARG A N 1
ATOM 2321 C CA . ARG A 1 297 ? 40.212 -21.535 12.932 1.00 32.00 297 ARG A CA 1
ATOM 2322 C C . ARG A 1 297 ? 40.291 -21.464 11.420 1.00 33.13 297 ARG A C 1
ATOM 2323 O O . ARG A 1 297 ? 41.118 -22.132 10.787 1.00 31.42 297 ARG A O 1
ATOM 2331 N N . LEU A 1 298 ? 39.415 -20.654 10.834 1.00 30.91 298 LEU A N 1
ATOM 2332 C CA . LEU A 1 298 ? 39.373 -20.505 9.387 1.00 30.05 298 LEU A CA 1
ATOM 2333 C C . LEU A 1 298 ? 40.713 -20.080 8.843 1.00 34.35 298 LEU A C 1
ATOM 2334 O O . LEU A 1 298 ? 41.172 -20.596 7.819 1.00 39.79 298 LEU A O 1
ATOM 2339 N N . LEU A 1 299 ? 41.356 -19.139 9.528 1.00 35.45 299 LEU A N 1
ATOM 2340 C CA . LEU A 1 299 ? 42.660 -18.656 9.099 1.00 34.05 299 LEU A CA 1
ATOM 2341 C C . LEU A 1 299 ? 43.646 -19.781 9.059 1.00 35.06 299 LEU A C 1
ATOM 2342 O O . LEU A 1 299 ? 44.361 -19.953 8.069 1.00 36.19 299 LEU A O 1
ATOM 2347 N N . LEU A 1 300 ? 43.699 -20.551 10.143 1.00 34.28 300 LEU A N 1
ATOM 2348 C CA . LEU A 1 300 ? 44.620 -21.681 10.238 1.00 31.79 300 LEU A CA 1
ATOM 2349 C C . LEU A 1 300 ? 44.354 -22.759 9.209 1.00 37.59 300 LEU A C 1
ATOM 2350 O O . LEU A 1 300 ? 45.283 -23.445 8.786 1.00 35.94 300 LEU A O 1
ATOM 2355 N N . ASP A 1 301 ? 43.091 -22.919 8.808 1.00 41.34 301 ASP A N 1
ATOM 2356 C CA . ASP A 1 301 ? 42.719 -23.917 7.802 1.00 40.56 301 ASP A CA 1
ATOM 2357 C C . ASP A 1 301 ? 43.005 -23.411 6.409 1.00 41.43 301 ASP A C 1
ATOM 2358 O O . ASP A 1 301 ? 42.806 -24.126 5.426 1.00 43.51 301 ASP A O 1
ATOM 2363 N N . HIS A 1 302 ? 43.466 -22.168 6.313 1.00 41.77 302 HIS A N 1
ATOM 2364 C CA . HIS A 1 302 ? 43.753 -21.557 5.019 1.00 38.91 302 HIS A CA 1
ATOM 2365 C C . HIS A 1 302 ? 44.965 -20.668 5.056 1.00 37.78 302 HIS A C 1
ATOM 2366 O O . HIS A 1 302 ? 44.920 -19.538 4.568 1.00 44.86 302 HIS A O 1
ATOM 2373 N N . VAL A 1 303 ? 46.056 -21.161 5.634 1.00 30.78 303 VAL A N 1
ATOM 2374 C CA . VAL A 1 303 ? 47.285 -20.377 5.717 1.00 36.69 303 VAL A CA 1
ATOM 2375 C C . VAL A 1 303 ? 47.754 -19.991 4.333 1.00 42.58 303 VAL A C 1
ATOM 2376 O O . VAL A 1 303 ? 48.357 -18.937 4.140 1.00 46.00 303 VAL A O 1
ATOM 2380 N N . ASP A 1 304 ? 47.466 -20.846 3.357 1.00 50.40 304 ASP A N 1
ATOM 2381 C CA . ASP A 1 304 ? 47.866 -20.605 1.973 1.00 51.11 304 ASP A CA 1
ATOM 2382 C C . ASP A 1 304 ? 47.375 -19.282 1.430 1.00 47.61 304 ASP A C 1
ATOM 2383 O O . ASP A 1 304 ? 48.100 -18.589 0.716 1.00 52.57 304 ASP A O 1
ATOM 2388 N N . LYS A 1 305 ? 46.142 -18.919 1.769 1.00 42.45 305 LYS A N 1
ATOM 2389 C CA . LYS A 1 305 ? 45.558 -17.669 1.293 1.00 41.58 305 LYS A CA 1
ATOM 2390 C C . LYS A 1 305 ? 46.016 -16.424 2.002 1.00 35.68 305 LYS A C 1
ATOM 2391 O O . LYS A 1 305 ? 45.879 -15.326 1.463 1.00 40.39 305 LYS A O 1
ATOM 2397 N N . ILE A 1 306 ? 46.565 -16.567 3.204 1.00 30.18 306 ILE A N 1
ATOM 2398 C CA . ILE A 1 306 ? 46.982 -15.395 3.963 1.00 31.77 306 ILE A CA 1
ATOM 2399 C C . ILE A 1 306 ? 48.453 -15.226 4.261 1.00 32.93 306 ILE A C 1
ATOM 2400 O O . ILE A 1 306 ? 48.868 -14.163 4.727 1.00 35.28 306 ILE A O 1
ATOM 2405 N N . LYS A 1 307 ? 49.255 -16.248 3.978 1.00 34.46 307 LYS A N 1
ATOM 2406 C CA . LYS A 1 307 ? 50.687 -16.202 4.270 1.00 41.12 307 LYS A CA 1
ATOM 2407 C C . LYS A 1 307 ? 51.457 -15.079 3.631 1.00 40.16 307 LYS A C 1
ATOM 2408 O O . LYS A 1 307 ? 52.641 -14.901 3.905 1.00 49.95 307 LYS A O 1
ATOM 2414 N N . HIS A 1 308 ? 50.797 -14.307 2.780 1.00 38.02 308 HIS A N 1
ATOM 2415 C CA . HIS A 1 308 ? 51.439 -13.189 2.099 1.00 34.81 308 HIS A CA 1
ATOM 2416 C C . HIS A 1 308 ? 51.196 -11.887 2.830 1.00 32.65 308 HIS A C 1
ATOM 2417 O O . HIS A 1 308 ? 51.869 -10.892 2.573 1.00 35.15 308 HIS A O 1
ATOM 2424 N N . LEU A 1 309 ? 50.222 -11.883 3.733 1.00 26.25 309 LEU A N 1
ATOM 2425 C CA . LEU A 1 309 ? 49.898 -10.680 4.494 1.00 29.16 309 LEU A CA 1
ATOM 2426 C C . LEU A 1 309 ? 51.055 -10.281 5.365 1.00 27.03 309 LEU A C 1
ATOM 2427 O O . LEU A 1 309 ? 51.875 -11.117 5.746 1.00 33.00 309 LEU A O 1
ATOM 2432 N N . LYS A 1 310 ? 51.138 -8.991 5.671 1.00 25.28 310 LYS A N 1
ATOM 2433 C CA . LYS A 1 310 ? 52.202 -8.479 6.525 1.00 30.94 310 LYS A CA 1
ATOM 2434 C C . LYS A 1 310 ? 51.706 -8.311 7.939 1.00 31.25 310 LYS A C 1
ATOM 2435 O O . LYS A 1 310 ? 52.496 -8.266 8.882 1.00 33.00 310 LYS A O 1
ATOM 2441 N N . PHE A 1 311 ? 50.388 -8.245 8.104 1.00 18.04 311 PHE A N 1
ATOM 2442 C CA . PHE A 1 311 ? 49.818 -8.036 9.429 1.00 22.49 311 PHE A CA 1
ATOM 2443 C C . PHE A 1 311 ? 48.358 -8.397 9.501 1.00 28.41 311 PHE A C 1
ATOM 2444 O O . PHE A 1 311 ? 47.570 -8.085 8.602 1.00 24.13 311 PHE A O 1
ATOM 2452 N N . ILE A 1 312 ? 47.995 -9.094 10.570 1.00 26.15 312 ILE A N 1
ATOM 2453 C CA . ILE A 1 312 ? 46.610 -9.460 10.797 1.00 27.25 312 ILE A CA 1
ATOM 2454 C C . ILE A 1 312 ? 46.296 -8.907 12.158 1.00 29.68 312 ILE A C 1
ATOM 2455 O O . ILE A 1 312 ? 46.821 -9.386 13.165 1.00 22.97 312 ILE A O 1
ATOM 2460 N N . ASN A 1 313 ? 45.466 -7.869 12.189 1.00 24.52 313 ASN A N 1
ATOM 2461 C CA . ASN A 1 313 ? 45.086 -7.218 13.432 1.00 19.80 313 ASN A CA 1
ATOM 2462 C C . ASN A 1 313 ? 43.864 -7.842 14.053 1.00 27.05 313 ASN A C 1
ATOM 2463 O O . ASN A 1 313 ? 42.774 -7.796 13.487 1.00 20.25 313 ASN A O 1
ATOM 2476 N N . LYS A 1 315 ? 43.367 -7.264 17.496 1.00 18.35 315 LYS A N 1
ATOM 2477 C CA . LYS A 1 315 ? 43.381 -6.568 18.778 1.00 25.56 315 LYS A CA 1
ATOM 2478 C C . LYS A 1 315 ? 41.966 -6.445 19.276 1.00 28.03 315 LYS A C 1
ATOM 2479 O O . LYS A 1 315 ? 41.112 -5.881 18.603 1.00 28.56 315 LYS A O 1
ATOM 2485 N N . TYR A 1 316 ? 41.733 -6.969 20.479 1.00 32.38 316 TYR A N 1
ATOM 2486 C CA . TYR A 1 316 ? 40.418 -7.035 21.132 1.00 23.76 316 TYR A CA 1
ATOM 2487 C C . TYR A 1 316 ? 39.703 -8.184 20.468 1.00 30.16 316 TYR A C 1
ATOM 2488 O O . TYR A 1 316 ? 39.235 -8.081 19.326 1.00 29.67 316 TYR A O 1
ATOM 2497 N N . ASN A 1 317 ? 39.626 -9.298 21.188 1.00 27.88 317 ASN A N 1
ATOM 2498 C CA . ASN A 1 317 ? 39.013 -10.512 20.665 1.00 31.17 317 ASN A CA 1
ATOM 2499 C C . ASN A 1 317 ? 38.520 -11.412 21.775 1.00 29.86 317 ASN A C 1
ATOM 2500 O O . ASN A 1 317 ? 38.564 -11.058 22.953 1.00 20.78 317 ASN A O 1
ATOM 2505 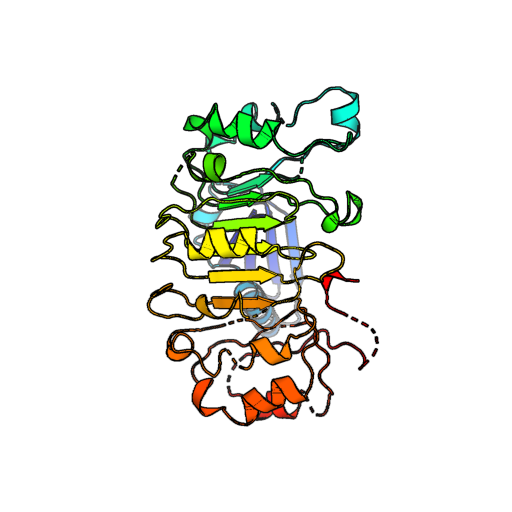N N . TYR A 1 318 ? 38.054 -12.595 21.396 1.00 34.07 318 TYR A N 1
ATOM 2506 C CA . TYR A 1 318 ? 37.561 -13.571 22.357 1.00 32.86 318 TYR A CA 1
ATOM 2507 C C . TYR A 1 318 ? 38.187 -14.917 22.056 1.00 32.53 318 TYR A C 1
ATOM 2508 O O . TYR A 1 318 ? 37.517 -15.944 22.090 1.00 29.73 318 TYR A O 1
ATOM 2517 N N . LEU A 1 319 ? 39.481 -14.903 21.745 1.00 24.43 319 LEU A N 1
ATOM 2518 C CA . LEU A 1 319 ? 40.223 -16.123 21.454 1.00 27.42 319 LEU A CA 1
ATOM 2519 C C . LEU A 1 319 ? 40.684 -16.757 22.750 1.00 34.92 319 LEU A C 1
ATOM 2520 O O . LEU A 1 319 ? 40.881 -16.067 23.752 1.00 33.37 319 LEU A O 1
ATOM 2525 N N . SER A 1 320 ? 40.860 -18.074 22.740 1.00 36.12 320 SER A N 1
ATOM 2526 C CA . SER A 1 320 ? 41.327 -18.788 23.926 1.00 31.18 320 SER A CA 1
ATOM 2527 C C . SER A 1 320 ? 42.834 -18.735 23.896 1.00 35.94 320 SER A C 1
ATOM 2528 O O . SER A 1 320 ? 43.424 -18.502 22.835 1.00 32.06 320 SER A O 1
ATOM 2531 N N . ASP A 1 321 ? 43.488 -18.937 25.038 1.00 27.16 321 ASP A N 1
ATOM 2532 C CA . ASP A 1 321 ? 44.942 -18.893 25.018 1.00 31.25 321 ASP A CA 1
ATOM 2533 C C . ASP A 1 321 ? 45.524 -19.980 24.153 1.00 29.60 321 ASP A C 1
ATOM 2534 O O . ASP A 1 321 ? 46.562 -19.788 23.524 1.00 31.28 321 ASP A O 1
ATOM 2539 N N . GLU A 1 322 ? 44.859 -21.125 24.095 1.00 33.20 322 GLU A N 1
ATOM 2540 C CA . GLU A 1 322 ? 45.357 -22.226 23.282 1.00 41.37 322 GLU A CA 1
ATOM 2541 C C . GLU A 1 322 ? 45.336 -21.859 21.813 1.00 36.87 322 GLU A C 1
ATOM 2542 O O . GLU A 1 322 ? 46.264 -22.196 21.070 1.00 40.27 322 GLU A O 1
ATOM 2556 N N . LYS A 1 324 ? 45.412 -18.755 20.620 1.00 19.87 324 LYS A N 1
ATOM 2557 C CA . LYS A 1 324 ? 46.394 -17.699 20.421 1.00 26.03 324 LYS A CA 1
ATOM 2558 C C . LYS A 1 324 ? 47.782 -18.289 20.292 1.00 24.77 324 LYS A C 1
ATOM 2559 O O . LYS A 1 324 ? 48.594 -17.802 19.504 1.00 30.96 324 LYS A O 1
ATOM 2565 N N . LYS A 1 325 ? 48.066 -19.355 21.040 1.00 29.49 325 LYS A N 1
ATOM 2566 C CA . LYS A 1 325 ? 49.374 -20.006 20.948 1.00 33.12 325 LYS A CA 1
ATOM 2567 C C . LYS A 1 325 ? 49.520 -20.594 19.563 1.00 34.79 325 LYS A C 1
ATOM 2568 O O . LYS A 1 325 ? 50.553 -20.436 18.915 1.00 33.11 325 LYS A O 1
ATOM 2574 N N . GLU A 1 326 ? 48.472 -21.279 19.108 1.00 31.29 326 GLU A N 1
ATOM 2575 C CA . GLU A 1 326 ? 48.468 -21.916 17.792 1.00 33.49 326 GLU A CA 1
ATOM 2576 C C . GLU A 1 326 ? 48.659 -20.898 16.709 1.00 34.26 326 GLU A C 1
ATOM 2577 O O . GLU A 1 326 ? 49.471 -21.084 15.803 1.00 35.94 326 GLU A O 1
ATOM 2583 N N . LEU A 1 327 ? 47.904 -19.810 16.796 1.00 31.43 327 LEU A N 1
ATOM 2584 C CA . LEU A 1 327 ? 47.999 -18.735 15.815 1.00 29.59 327 LEU A CA 1
ATOM 2585 C C . LEU A 1 327 ? 49.388 -18.168 15.800 1.00 27.73 327 LEU A C 1
ATOM 2586 O O . LEU A 1 327 ? 49.957 -17.911 14.738 1.00 27.27 327 LEU A O 1
ATOM 2591 N N . GLN A 1 328 ? 49.946 -17.975 16.990 1.00 28.89 328 GLN A N 1
ATOM 2592 C CA . GLN A 1 328 ? 51.288 -17.425 17.138 1.00 37.54 328 GLN A CA 1
ATOM 2593 C C . GLN A 1 328 ? 52.315 -18.276 16.415 1.00 40.74 328 GLN A C 1
ATOM 2594 O O . GLN A 1 328 ? 53.130 -17.767 15.642 1.00 46.43 328 GLN A O 1
ATOM 2600 N N . LYS A 1 329 ? 52.265 -19.584 16.657 1.00 37.87 329 LYS A N 1
ATOM 2601 C CA . LYS A 1 329 ? 53.216 -20.519 16.063 1.00 41.39 329 LYS A CA 1
ATOM 2602 C C . LYS A 1 329 ? 52.946 -20.920 14.631 1.00 33.20 329 LYS A C 1
ATOM 2603 O O . LYS A 1 329 ? 53.885 -21.183 13.879 1.00 42.28 329 LYS A O 1
ATOM 2609 N N . SER A 1 330 ? 51.675 -20.975 14.243 1.00 35.99 330 SER A N 1
ATOM 2610 C CA . SER A 1 330 ? 51.312 -21.375 12.886 1.00 39.45 330 SER A CA 1
ATOM 2611 C C . SER A 1 330 ? 51.286 -20.262 11.852 1.00 39.25 330 SER A C 1
ATOM 2612 O O . SER A 1 330 ? 51.360 -20.534 10.655 1.00 43.72 330 SER A O 1
ATOM 2615 N N . LEU A 1 331 ? 51.177 -19.010 12.286 1.00 37.49 331 LEU A N 1
ATOM 2616 C CA . LEU A 1 331 ? 51.162 -17.899 11.332 1.00 40.45 331 LEU A CA 1
ATOM 2617 C C . LEU A 1 331 ? 52.526 -17.257 11.243 1.00 32.82 331 LEU A C 1
ATOM 2618 O O . LEU A 1 331 ? 53.113 -16.881 12.254 1.00 33.78 331 LEU A O 1
ATOM 2623 N N . PRO A 1 332 ? 53.064 -17.124 10.018 1.00 28.90 332 PRO A N 1
ATOM 2624 C CA . PRO A 1 332 ? 54.386 -16.528 9.797 1.00 29.30 332 PRO A CA 1
ATOM 2625 C C . PRO A 1 332 ? 54.530 -15.031 9.897 1.00 31.83 332 PRO A C 1
ATOM 2626 O O . PRO A 1 332 ? 55.639 -14.536 10.086 1.00 33.96 332 PRO A O 1
ATOM 2638 N N . LYS A 1 334 ? 53.348 -10.955 11.309 1.00 29.73 334 LYS A N 1
ATOM 2639 C CA . LYS A 1 334 ? 53.012 -10.253 12.531 1.00 26.35 334 LYS A CA 1
ATOM 2640 C C . LYS A 1 334 ? 51.524 -10.277 12.746 1.00 27.22 334 LYS A C 1
ATOM 2641 O O . LYS A 1 334 ? 50.752 -10.101 11.801 1.00 30.49 334 LYS A O 1
ATOM 2647 N N . ILE A 1 335 ? 51.108 -10.522 13.986 1.00 21.08 335 ILE A N 1
ATOM 2648 C CA . ILE A 1 335 ? 49.691 -10.520 14.320 1.00 27.48 335 ILE A CA 1
ATOM 2649 C C . ILE A 1 335 ? 49.523 -9.918 15.681 1.00 27.18 335 ILE A C 1
ATOM 2650 O O . ILE A 1 335 ? 50.428 -9.979 16.516 1.00 31.48 335 ILE A O 1
ATOM 2655 N N . ASP A 1 336 ? 48.370 -9.306 15.913 1.00 28.51 336 ASP A N 1
ATOM 2656 C CA . ASP A 1 336 ? 48.091 -8.710 17.203 1.00 26.71 336 ASP A CA 1
ATOM 2657 C C . ASP A 1 336 ? 46.863 -9.380 17.766 1.00 26.08 336 ASP A C 1
ATOM 2658 O O . ASP A 1 336 ? 45.741 -9.142 17.310 1.00 23.34 336 ASP A O 1
ATOM 2663 N N . VAL A 1 337 ? 47.068 -10.234 18.760 1.00 31.29 337 VAL A N 1
ATOM 2664 C CA . VAL A 1 337 ? 45.954 -10.936 19.380 1.00 23.65 337 VAL A CA 1
ATOM 2665 C C . VAL A 1 337 ? 45.732 -10.436 20.784 1.00 31.37 337 VAL A C 1
ATOM 2666 O O . VAL A 1 337 ? 45.057 -11.081 21.580 1.00 23.77 337 VAL A O 1
ATOM 2670 N N . SER A 1 338 ? 46.283 -9.260 21.075 1.00 29.06 338 SER A N 1
ATOM 2671 C CA . SER A 1 338 ? 46.179 -8.640 22.394 1.00 32.80 338 SER A CA 1
ATOM 2672 C C . SER A 1 338 ? 44.774 -8.256 22.761 1.00 31.78 338 SER A C 1
ATOM 2673 O O . SER A 1 338 ? 43.871 -8.290 21.929 1.00 40.02 338 SER A O 1
ATOM 2676 N N . ASP A 1 339 ? 44.597 -7.876 24.025 1.00 29.73 339 ASP A N 1
ATOM 2677 C CA . ASP A 1 339 ? 43.307 -7.467 24.562 1.00 28.82 339 ASP A CA 1
ATOM 2678 C C . ASP A 1 339 ? 42.216 -8.492 24.448 1.00 31.30 339 ASP A C 1
ATOM 2679 O O . ASP A 1 339 ? 41.049 -8.151 24.230 1.00 33.84 339 ASP A O 1
ATOM 2684 N N . SER A 1 340 ? 42.581 -9.760 24.595 1.00 30.46 340 SER A N 1
ATOM 2685 C CA . SER A 1 340 ? 41.600 -10.831 24.545 1.00 34.48 340 SER A CA 1
ATOM 2686 C C . SER A 1 340 ? 40.680 -10.650 25.721 1.00 35.34 340 SER A C 1
ATOM 2687 O O . SER A 1 340 ? 41.117 -10.279 26.809 1.00 35.84 340 SER A O 1
ATOM 2690 N N . GLN A 1 341 ? 39.395 -10.899 25.510 1.00 31.59 341 GLN A N 1
ATOM 2691 C CA . GLN A 1 341 ? 38.420 -10.771 26.578 1.00 40.21 341 GLN A CA 1
ATOM 2692 C C . GLN A 1 341 ? 38.141 -12.148 27.124 1.00 38.62 341 GLN A C 1
ATOM 2693 O O . GLN A 1 341 ? 38.631 -13.141 26.582 1.00 45.64 341 GLN A O 1
ATOM 2699 N N . GLU A 1 342 ? 37.364 -12.222 28.201 1.00 39.26 342 GLU A N 1
ATOM 2700 C CA . GLU A 1 342 ? 37.043 -13.515 28.800 1.00 43.28 342 GLU A CA 1
ATOM 2701 C C . GLU A 1 342 ? 35.807 -14.099 28.166 1.00 42.67 342 GLU A C 1
ATOM 2702 O O . GLU A 1 342 ? 34.707 -13.566 28.312 1.00 46.32 342 GLU A O 1
ATOM 2708 N N . TYR A 1 343 ? 35.993 -15.200 27.444 1.00 44.00 343 TYR A N 1
ATOM 2709 C CA . TYR A 1 343 ? 34.895 -15.877 26.763 1.00 49.75 343 TYR A CA 1
ATOM 2710 C C . TYR A 1 343 ? 34.050 -16.670 27.727 1.00 46.16 343 TYR A C 1
ATOM 2711 O O . TYR A 1 343 ? 32.839 -16.811 27.538 1.00 44.88 343 TYR A O 1
ATOM 2713 N N . PRO A 1 350 ? 27.462 -11.988 28.267 1.00 35.01 350 PRO A N 1
ATOM 2714 C CA . PRO A 1 350 ? 27.342 -11.870 26.807 1.00 40.33 350 PRO A CA 1
ATOM 2715 C C . PRO A 1 350 ? 28.560 -11.223 26.220 1.00 43.39 350 PRO A C 1
ATOM 2716 O O . PRO A 1 350 ? 29.074 -10.248 26.763 1.00 49.85 350 PRO A O 1
ATOM 2728 N N . ILE A 1 352 ? 30.533 -8.897 23.867 1.00 37.58 352 ILE A N 1
ATOM 2729 C CA . ILE A 1 352 ? 30.240 -7.647 23.176 1.00 37.89 352 ILE A CA 1
ATOM 2730 C C . ILE A 1 352 ? 31.405 -7.102 22.391 1.00 36.58 352 ILE A C 1
ATOM 2731 O O . ILE A 1 352 ? 32.547 -7.544 22.559 1.00 23.75 352 ILE A O 1
ATOM 2736 N N . THR A 1 353 ? 31.110 -6.139 21.522 1.00 33.31 353 THR A N 1
ATOM 2737 C CA . THR A 1 353 ? 32.127 -5.490 20.697 1.00 37.41 353 THR A CA 1
ATOM 2738 C C . THR A 1 353 ? 32.900 -4.493 21.539 1.00 31.94 353 THR A C 1
ATOM 2739 O O . THR A 1 353 ? 32.453 -4.103 22.620 1.00 34.38 353 THR A O 1
ATOM 2743 N N . GLU A 1 354 ? 34.062 -4.071 21.053 1.00 35.48 354 GLU A N 1
ATOM 2744 C CA . GLU A 1 354 ? 34.899 -3.127 21.793 1.00 31.89 354 GLU A CA 1
ATOM 2745 C C . GLU A 1 354 ? 34.220 -1.812 22.160 1.00 35.45 354 GLU A C 1
ATOM 2746 O O . GLU A 1 354 ? 34.303 -1.371 23.304 1.00 32.12 354 GLU A O 1
ATOM 2752 N N . LEU A 1 355 ? 33.546 -1.178 21.203 1.00 31.91 355 LEU A N 1
ATOM 2753 C CA . LEU A 1 355 ? 32.878 0.094 21.478 1.00 37.32 355 LEU A CA 1
ATOM 2754 C C . LEU A 1 355 ? 31.605 -0.048 22.262 1.00 41.86 355 LEU A C 1
ATOM 2755 O O . LEU A 1 355 ? 30.913 0.942 22.513 1.00 47.75 355 LEU A O 1
ATOM 2760 N N . GLU A 1 356 ? 31.270 -1.276 22.641 1.00 46.86 356 GLU A N 1
ATOM 2761 C CA . GLU A 1 356 ? 30.064 -1.513 23.426 1.00 45.27 356 GLU A CA 1
ATOM 2762 C C . GLU A 1 356 ? 30.380 -1.396 24.889 1.00 49.70 356 GLU A C 1
ATOM 2763 O O . GLU A 1 356 ? 29.487 -1.465 25.732 1.00 53.60 356 GLU A O 1
ATOM 2769 N N . HIS A 1 357 ? 31.662 -1.218 25.198 1.00 53.12 357 HIS A N 1
ATOM 2770 C CA . HIS A 1 357 ? 32.107 -1.080 26.577 1.00 56.67 357 HIS A CA 1
ATOM 2771 C C . HIS A 1 357 ? 32.102 0.372 26.969 1.00 58.26 357 HIS A C 1
ATOM 2772 O O . HIS A 1 357 ? 31.870 1.219 26.075 1.00 30.14 357 HIS A O 1
#

Nearest PDB structures (foldseek):
  2ra8-assembly1_A  TM=1.003E+00  e=1.425E-58  Bacteroides fragilis YCH46
  5mk8-assembly2_B  TM=4.181E-01  e=1.732E+00  Clostridium botulinum

Radius of gyration: 22.4 Å; Cα contacts (8 Å, |Δi|>4): 742; chains: 1; bounding box: 60×57×43 Å

Foldseek 3Di:
DWKWFDDDQPAGKIWDWDQDWQKIKIAIDHQQDRGDIDIDGDPGSVVSVVVVVVVVVVCVVVPIGTDDPVVSNPHHQHDEQDDDQVCVVVVHFSVVQVVDPCLQRHQEYEYQGHDPLDACVCVLVVCLVCLVSCVRHAYYAYHPYDVVRPALLSHHYEENLSVPVSAQHAYYHYGHAHHYHNAQEEHCNHQEYAYHHQAHALRHLVSLVSYQHQNHAYYEYEHHDPVRHHPPDCSCVVVLACVRHVRYAYYYHEQDAVLLVVLCCQVGPNQVRYQEESDQYAQEPVSVVVCLVCVVSHLNHNEYEEEYAYDVVCVCCVVRHPHYYPYNHDHDNGGNSVD

B-factor: mean 30.1, std 11.16, range [8.91, 94.52]

Solvent-accessible surface area: 17044 Å² total

=== Feature glossary ===
Feature key, reading from the visual/contextual features back to the raw sequence:

Rendered structure images. Structure images are PyMOL renders from six orthogonal camera directions. Cartoon representation draws helices as coils and strands as arrows; sticks shows the backbone as bonds; surface shows the solvent-excluded envelope. Rainbow coloring maps sequence position to hue (blue→red, N→C); chain coloring assigns a distinct color per polypeptide.

Contact-map, Ramachandran, and PAE plots. Three diagnostic plots accompany the record. The Cα contact map visualizes the tertiary structure as a 2D adjacency matrix (8 Å cutoff, sequence-local contacts suppressed). The Ramachandran plot shows the distribution of backbone (φ, ψ) torsions, with points in the α and β basins reflecting secondary structure content. The PAE plot shows AlphaFold's inter-residue confidence as a color matrix.

InterPro / GO / CATH / organism. The annotation block draws on four external resources. InterPro: which protein families and domains the sequence belongs to. GO: standardized terms for what the protein does, what process it participates in, and where in the cell it acts. CATH: which structural fold it has in the CATH hierarchy. Organism: the species of origin.

Nearest PDB structures. Structural nearest neighbors (via Foldseek easy-search vs the PDB). Reported per hit: target PDB id, E-value, and alignment TM-score. A TM-score above ~0.5 is the conventional threshold for 'same fold'.

Predicted aligned error. Predicted aligned error is AlphaFold's pairwise confidence. Unlike pLDDT (per-residue), PAE is per-residue-pair and captures whether two parts of the structure are correctly placed relative to each other. Units are ångströms of expected positional error.

Solvent-accessible surface area. SASA measures how much of the protein is reachable by solvent. It is computed by rolling a water-sized probe over the atomic surface and summing the exposed area (Å²). Per-residue SASA distinguishes core (buried, low SASA) from surface (exposed, high SASA) residues; total SASA is a whole-molecule size measure.

B-factor. Crystallographic B-factors measure how much each atom's electron density is smeared out, in Å². They rise in mobile loops and surface residues and fall in the buried interior. In AlphaFold models this column is repurposed to hold pLDDT instead.

pLDDT. For AlphaFold models, the B-factor field carries pLDDT — the model's own estimate of local accuracy on a 0–100 scale. Regions with pLDDT<50 should be treated as essentially unmodeled; they often correspond to intrinsically disordered segments.

Backbone torsions (φ/ψ). φ (phi) and ψ (psi) are the two rotatable backbone dihedrals per residue: φ is the C(i-1)–N–Cα–C torsion, ψ is the N–Cα–C–N(i+1) torsion, both in degrees on (−180°, 180°]. α-helical residues cluster near (−60°, −45°); β-strand residues near (−120°, +130°). A Ramachandran plot is simply a scatter of (φ, ψ) for every residue.

Radius of gyration, Cα contacts, bounding box. Radius of gyration (Rg) is the root-mean-square distance of Cα atoms from their centroid — a single number for overall size and compactness. A globular domain of N residues has Rg ≈ 2.2·N^0.38 Å; an extended or disordered chain has a much larger Rg. The Cα contact count is the number of residue pairs whose Cα atoms are within 8 Å and are more than four positions apart in sequence — a standard proxy for tertiary packing density. The bounding box is the smallest axis-aligned box enclosing all Cα atoms.

Secondary structure (3-state, P-SEA). Three-state secondary structure (P-SEA) collapses the eight DSSP classes into helix (a), strand (b), and coil (c). P-SEA assigns these from Cα geometry alone — distances and angles — without requiring backbone oxygens, so it works on any Cα trace.

Secondary structure (8-state, DSSP). Secondary structure is the local, repeating backbone conformation. DSSP classifies it into eight states by reading the hydrogen-bond network: three helix types (H, G, I), two β types (E, B), two non-regular types (T, S), and unstructured coil (-).

Foldseek 3Di. The Foldseek 3Di string encodes local tertiary geometry as a 20-letter alphabet — one character per residue — derived from the relative positions of nearby Cα atoms. Unlike the amino-acid sequence, 3Di is a direct function of the 3D structure, so two proteins with the same fold have similar 3Di strings even at low sequence identity.

mmCIF coordinates. Structure coordinates are given as an mmCIF _atom_site loop: one row per atom with element, residue name, chain id, sequence number, and x/y/z position in Å. Only the four main-chain atoms per residue are included here; side chains are omitted to keep the record compact.

Sequence. This is the polypeptide sequence — one letter per residue, N-terminus first. Length ranges from a few dozen residues for small domains to over a thousand for large multi-domain proteins.